Protein 5IHV (pdb70)

Radius of gyration: 17.42 Å; Cα contacts (8 Å, |Δi|>4): 593; chains: 1; bounding box: 51×39×39 Å

Structure (mmCIF, N/CA/C/O backbone):
data_5IHV
#
_entry.id   5IHV
#
_cell.length_a   49.260
_cell.length_b   63.080
_cell.length_c   73.850
_cell.angle_alpha   90.000
_cell.angle_beta   90.000
_cell.angle_gamma   90.000
#
_symmetry.space_group_name_H-M   'P 21 21 21'
#
loop_
_entity.id
_entity.type
_entity.pdbx_description
1 polymer Beta-lactamase
2 non-polymer 1,2-ETHANEDIOL
3 water water
#
loop_
_atom_site.group_PDB
_atom_site.id
_atom_site.type_symbol
_atom_site.label_atom_id
_atom_site.label_alt_id
_atom_site.label_comp_id
_atom_site.label_asym_id
_atom_site.label_entity_id
_atom_site.label_seq_id
_atom_site.pdbx_PDB_ins_code
_atom_site.Cartn_x
_atom_site.Cartn_y
_atom_site.Cartn_z
_atom_site.occupancy
_atom_site.B_iso_or_equiv
_atom_site.auth_seq_id
_atom_site.auth_comp_id
_atom_site.auth_asym_id
_atom_site.auth_atom_id
_atom_site.pdbx_PDB_model_num
ATOM 1 N N . ALA A 1 9 ? 19.207 -3.798 25.720 1.00 27.41 9 ALA A N 1
ATOM 2 C CA . ALA A 1 9 ? 18.415 -3.978 24.496 1.00 25.88 9 ALA A CA 1
ATOM 3 C C . ALA A 1 9 ? 18.019 -2.620 23.917 1.00 22.53 9 ALA A C 1
ATOM 4 O O . ALA A 1 9 ? 17.777 -1.654 24.658 1.00 22.06 9 ALA A O 1
ATOM 6 N N . GLU A 1 10 ? 17.940 -2.543 22.587 1.00 19.78 10 GLU A N 1
ATOM 7 C CA . GLU A 1 10 ? 17.729 -1.257 21.939 1.00 17.33 10 GLU A CA 1
ATOM 8 C C . GLU A 1 10 ? 16.386 -0.623 22.331 1.00 16.05 10 GLU A C 1
ATOM 9 O O . GLU A 1 10 ? 16.321 0.590 22.574 1.00 17.35 10 GLU A O 1
ATOM 15 N N . LEU A 1 11 ? 15.296 -1.409 22.371 1.00 16.02 11 LEU A N 1
ATOM 16 C CA . LEU A 1 11 ? 14.007 -0.847 22.797 1.00 14.16 11 LEU A CA 1
ATOM 17 C C . LEU A 1 11 ? 14.067 -0.380 24.245 1.00 14.38 11 LEU A C 1
ATOM 18 O O . LEU A 1 11 ? 13.527 0.678 24.594 1.00 14.57 11 LEU A O 1
ATOM 23 N N . ALA A 1 12 ? 14.730 -1.157 25.110 1.00 15.81 12 ALA A N 1
ATOM 24 C CA . ALA A 1 12 ? 14.856 -0.742 26.508 1.00 16.82 12 ALA A CA 1
ATOM 25 C C . ALA A 1 12 ? 15.669 0.542 26.636 1.00 16.90 12 ALA A C 1
ATOM 26 O O . ALA A 1 12 ? 15.353 1.409 27.456 1.00 16.90 12 ALA A O 1
ATOM 28 N N . ALA A 1 13 ? 16.746 0.678 25.846 1.00 16.89 13 ALA A N 1
ATOM 29 C CA . ALA A 1 13 ? 17.547 1.904 25.888 1.00 17.82 13 ALA A CA 1
ATOM 30 C C . ALA A 1 13 ? 16.755 3.106 25.391 1.00 16.04 13 ALA A C 1
ATOM 31 O O . ALA A 1 13 ? 16.879 4.218 25.936 1.00 18.06 13 ALA A O 1
ATOM 33 N N . LEU A 1 14 ? 15.940 2.907 24.344 1.00 15.79 14 LEU A N 1
ATOM 34 C CA . LEU A 1 14 ? 15.115 3.991 23.830 1.00 14.88 14 LEU A CA 1
ATOM 35 C C . LEU A 1 14 ? 14.142 4.444 24.907 1.00 14.18 14 LEU A C 1
ATOM 36 O O . LEU A 1 14 ? 13.954 5.641 25.135 1.00 15.80 14 LEU A O 1
ATOM 41 N N . GLU A 1 15 ? 13.485 3.482 25.557 1.00 13.94 15 GLU A N 1
ATOM 42 C CA . GLU A 1 15 ? 12.572 3.799 26.643 1.00 13.24 15 GLU A CA 1
ATOM 43 C C . GLU A 1 15 ? 13.264 4.630 27.725 1.00 14.85 15 GLU A C 1
ATOM 44 O O . GLU A 1 15 ? 12.751 5.669 28.157 1.00 15.74 15 GLU A O 1
ATOM 50 N N . LYS A 1 16 ? 14.421 4.173 28.185 1.00 16.08 16 LYS A N 1
ATOM 51 C CA . LYS A 1 16 ? 15.135 4.900 29.232 1.00 18.06 16 LYS A CA 1
ATOM 52 C C . LYS A 1 16 ? 15.488 6.321 28.790 1.00 17.49 16 LYS A C 1
ATOM 53 O O . LYS A 1 16 ? 15.299 7.290 29.543 1.00 19.95 16 LYS A O 1
ATOM 59 N N . ALA A 1 17 ? 16.023 6.464 27.575 1.00 17.12 17 ALA A N 1
ATOM 60 C CA . ALA A 1 17 ? 16.431 7.776 27.090 1.00 18.33 17 ALA A CA 1
ATOM 61 C C . ALA A 1 17 ? 15.269 8.738 26.932 1.00 18.25 17 ALA A C 1
ATOM 62 O O . ALA A 1 17 ? 15.470 9.954 26.980 1.00 19.29 17 ALA A O 1
ATOM 64 N N . SER A 1 18 ? 14.062 8.219 26.773 1.00 16.37 18 SER A N 1
ATOM 65 C CA . SER A 1 18 ? 12.886 9.022 26.477 1.00 16.51 18 SER A CA 1
ATOM 66 C C . SER A 1 18 ? 12.065 9.396 27.710 1.00 15.41 18 SER A C 1
ATOM 67 O O . SER A 1 18 ? 11.052 10.090 27.569 1.00 15.25 18 SER A O 1
ATOM 70 N N . ASN A 1 19 ? 12.473 8.951 28.894 1.00 14.77 19 ASN A N 1
ATOM 71 C CA . ASN A 1 19 ? 11.828 9.364 30.139 1.00 15.24 19 ASN A CA 1
ATOM 72 C C . ASN A 1 19 ? 10.338 8.967 30.165 1.00 14.87 19 ASN A C 1
ATOM 73 O O . ASN A 1 19 ? 9.461 9.752 30.545 1.00 15.33 19 ASN A O 1
ATOM 78 N N . GLY A 1 20 ? 10.044 7.727 29.806 1.00 14.22 20 GLY A N 1
ATOM 79 C CA . GLY A 1 20 ? 8.684 7.237 29.952 1.00 12.83 20 GLY A CA 1
ATOM 80 C C . GLY A 1 20 ? 8.637 5.726 29.873 1.00 11.92 20 GLY A C 1
ATOM 81 O O . GLY A 1 20 ? 9.640 5.040 30.052 1.00 13.86 20 GLY A O 1
ATOM 82 N N . ARG A 1 21 ? 7.440 5.219 29.688 1.00 10.70 21 ARG A N 1
ATOM 83 C CA . ARG A 1 21 ? 7.143 3.793 29.665 1.00 10.50 21 ARG A CA 1
ATOM 84 C C . ARG A 1 21 ? 6.704 3.431 28.251 1.00 9.16 21 ARG A C 1
ATOM 85 O O . ARG A 1 21 ? 5.762 4.023 27.726 1.00 9.14 21 ARG A O 1
ATOM 93 N N . LEU A 1 22 ? 7.417 2.491 27.652 1.00 8.87 22 LEU A N 1
ATOM 94 C CA . LEU A 1 22 ? 7.229 2.068 26.273 1.00 9.09 22 LEU A CA 1
ATOM 95 C C . LEU A 1 22 ? 6.701 0.637 26.249 1.00 8.19 22 LEU A C 1
ATOM 96 O O . LEU A 1 22 ? 7.249 -0.242 26.926 1.00 9.66 22 LEU A O 1
ATOM 101 N N . GLY A 1 23 ? 5.674 0.396 25.449 1.00 7.51 23 GLY A N 1
ATOM 102 C CA . GLY A 1 23 ? 5.179 -0.952 25.219 1.00 8.12 23 GLY A CA 1
ATOM 103 C C . GLY A 1 23 ? 5.092 -1.199 23.735 1.00 7.31 23 GLY A C 1
ATOM 104 O O . GLY A 1 23 ? 4.633 -0.337 22.970 1.00 8.41 23 GLY A O 1
ATOM 105 N N . ILE A 1 24 ? 5.537 -2.373 23.306 1.00 6.94 24 ILE A N 1
ATOM 106 C CA . ILE A 1 24 ? 5.471 -2.721 21.891 1.00 7.29 24 ILE A CA 1
ATOM 107 C C . ILE A 1 24 ? 5.305 -4.213 21.762 1.00 6.96 24 ILE A C 1
ATOM 108 O O . ILE A 1 24 ? 5.924 -5.020 22.466 1.00 7.90 24 ILE A O 1
ATOM 113 N N . ALA A 1 25 ? 4.421 -4.582 20.838 1.00 6.53 25 ALA A N 1
ATOM 114 C CA . ALA A 1 25 ? 4.264 -5.955 20.390 1.00 7.10 25 ALA A CA 1
ATOM 115 C C . ALA A 1 25 ? 4.265 -5.949 18.875 1.00 6.38 25 ALA A C 1
ATOM 116 O O . ALA A 1 25 ? 3.699 -5.039 18.238 1.00 6.83 25 ALA A O 1
ATOM 118 N N . VAL A 1 26 ? 4.895 -6.963 18.288 1.00 6.58 26 VAL A N 1
ATOM 119 C CA . VAL A 1 26 ? 4.980 -7.127 16.845 1.00 6.71 26 VAL A CA 1
ATOM 120 C C . VAL A 1 26 ? 4.748 -8.585 16.535 1.00 6.59 26 VAL A C 1
ATOM 121 O O . VAL A 1 26 ? 5.245 -9.471 17.246 1.00 7.18 26 VAL A O 1
ATOM 125 N N . LEU A 1 27 ? 4.073 -8.851 15.413 1.00 7.44 27 LEU A N 1
AT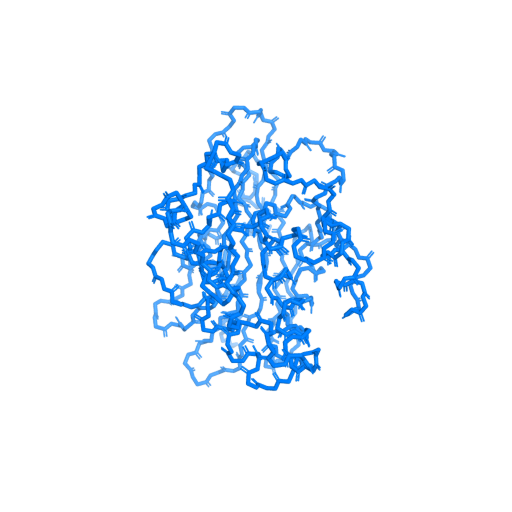OM 126 C CA . LEU A 1 27 ? 3.876 -10.192 14.881 1.00 7.33 27 LEU A CA 1
ATOM 127 C C . LEU A 1 27 ? 4.236 -10.171 13.404 1.00 7.01 27 LEU A C 1
ATOM 128 O O . LEU A 1 27 ? 3.667 -9.392 12.634 1.00 8.29 27 LEU A O 1
ATOM 133 N N . ASP A 1 28 ? 5.139 -11.057 12.999 1.00 6.85 28 ASP A N 1
ATOM 134 C CA . ASP A 1 28 ? 5.479 -11.257 11.581 1.00 7.31 28 ASP A CA 1
ATOM 135 C C . ASP A 1 28 ? 4.622 -12.418 11.094 1.00 6.86 28 ASP A C 1
ATOM 136 O O . ASP A 1 28 ? 4.856 -13.565 11.471 1.00 7.29 28 ASP A O 1
ATOM 141 N N . THR A 1 29 ? 3.602 -12.111 10.284 1.00 7.20 29 THR A N 1
ATOM 142 C CA . THR A 1 29 ? 2.679 -13.160 9.867 1.00 7.95 29 THR A CA 1
ATOM 143 C C . THR A 1 29 ? 3.294 -14.105 8.835 1.00 7.46 29 THR A C 1
ATOM 144 O O . THR A 1 29 ? 2.674 -15.132 8.532 1.00 8.87 29 THR A O 1
ATOM 148 N N . SER A 1 30 ? 4.487 -13.801 8.314 1.00 6.98 30 SER A N 1
ATOM 149 C CA . SER A 1 30 ? 5.117 -14.763 7.418 1.00 7.31 30 SER A CA 1
ATOM 150 C C . SER A 1 30 ? 5.582 -16.013 8.167 1.00 7.22 30 SER A C 1
ATOM 151 O O . SER A 1 30 ? 5.653 -17.093 7.559 1.00 7.69 30 SER A O 1
ATOM 154 N N . ASN A 1 31 ? 5.967 -15.887 9.442 1.00 7.10 31 ASN A N 1
ATOM 155 C CA . ASN A 1 31 ? 6.636 -16.998 10.103 1.00 7.44 31 ASN A CA 1
ATOM 156 C C . ASN A 1 31 ? 6.309 -17.075 11.583 1.00 7.16 31 ASN A C 1
ATOM 157 O O . ASN A 1 31 ? 6.919 -17.900 12.290 1.00 7.30 31 ASN A O 1
ATOM 162 N N . GLY A 1 32 ? 5.349 -16.288 12.070 1.00 6.84 32 GLY A N 1
ATOM 163 C CA . GLY A 1 32 ? 4.943 -16.327 13.466 1.00 7.40 32 GLY A CA 1
ATOM 164 C C . GLY A 1 32 ? 5.839 -15.609 14.439 1.00 7.26 32 GLY A C 1
ATOM 165 O O . GLY A 1 32 ? 5.496 -15.570 15.634 1.00 7.83 32 GLY A O 1
ATOM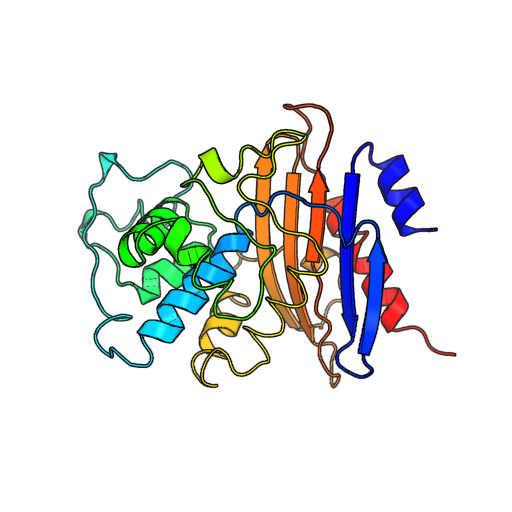 166 N N . THR A 1 33 ? 6.955 -15.018 14.005 1.00 6.93 33 THR A N 1
ATOM 167 C CA . THR A 1 33 ? 7.857 -14.375 14.944 1.00 7.53 33 THR A CA 1
ATOM 168 C C . THR A 1 33 ? 7.176 -13.238 15.680 1.00 6.83 33 THR A C 1
ATOM 169 O O . THR A 1 33 ? 6.497 -12.409 15.064 1.00 7.79 33 THR A O 1
ATOM 173 N N . ARG A 1 34 ? 7.402 -13.170 16.994 1.00 7.27 34 ARG A N 1
ATOM 174 C CA . ARG A 1 34 ? 6.909 -12.080 17.821 1.00 7.54 34 ARG A CA 1
ATOM 175 C C . ARG A 1 34 ? 8.050 -11.345 18.490 1.00 7.80 34 ARG A C 1
ATOM 176 O O . ARG A 1 34 ? 9.047 -11.980 18.924 1.00 8.30 34 ARG A O 1
ATOM 184 N N . ILE A 1 35 ? 7.902 -10.020 18.592 1.00 7.84 35 ILE A N 1
ATOM 185 C CA . ILE A 1 35 ? 8.784 -9.168 19.371 1.00 8.16 35 ILE A CA 1
ATOM 186 C C . ILE A 1 35 ? 7.926 -8.545 20.466 1.00 7.85 35 ILE A C 1
ATOM 187 O O . ILE A 1 35 ? 6.771 -8.146 20.218 1.00 8.61 35 ILE A O 1
ATOM 192 N N . ALA A 1 36 ? 8.480 -8.462 21.672 1.00 8.23 36 ALA A N 1
ATOM 193 C CA . ALA A 1 36 ? 7.713 -7.981 22.820 1.00 8.96 36 ALA A CA 1
ATOM 194 C C . ALA A 1 36 ? 8.585 -7.160 23.746 1.00 9.08 36 ALA A C 1
ATOM 195 O O . ALA A 1 36 ? 9.665 -7.619 24.142 1.00 11.14 36 ALA A O 1
ATOM 197 N N . HIS A 1 37 ? 8.110 -5.973 24.135 1.00 8.45 37 HIS A N 1
ATOM 198 C CA . HIS A 1 37 ? 8.734 -5.193 25.199 1.00 8.61 37 HIS A CA 1
ATOM 199 C C . HIS A 1 37 ? 7.594 -4.585 26.000 1.00 8.12 37 HIS A C 1
ATOM 200 O O . HIS A 1 37 ? 6.807 -3.794 25.468 1.00 8.36 37 HIS A O 1
ATOM 207 N N . HIS A 1 38 ? 7.441 -5.004 27.250 1.00 8.43 38 HIS A N 1
ATOM 208 C CA . HIS A 1 38 ? 6.288 -4.609 28.065 1.00 9.08 38 HIS A CA 1
ATOM 209 C C . HIS A 1 38 ? 4.978 -4.931 27.357 1.00 8.56 38 HIS A C 1
ATOM 210 O O . HIS A 1 38 ? 3.979 -4.227 27.519 1.00 9.34 38 HIS A O 1
ATOM 217 N N . ALA A 1 39 ? 4.971 -6.031 26.590 1.00 8.30 39 ALA A N 1
ATOM 218 C CA . ALA A 1 39 ? 3.830 -6.330 25.729 1.00 8.43 39 ALA A CA 1
ATOM 219 C C . ALA A 1 39 ? 2.604 -6.831 26.495 1.00 8.63 39 ALA A C 1
ATOM 220 O O . ALA A 1 39 ? 1.504 -6.867 25.918 1.00 8.63 39 ALA A O 1
ATOM 222 N N . ARG A 1 40 ? 2.774 -7.240 27.750 1.00 9.04 40 ARG A N 1
ATOM 223 C CA A ARG A 1 40 ? 1.682 -7.722 28.580 0.57 9.99 40 ARG A CA 1
ATOM 224 C CA B ARG A 1 40 ? 1.673 -7.716 28.573 0.43 10.10 40 ARG A CA 1
ATOM 225 C C . ARG A 1 40 ? 1.313 -6.732 29.670 1.00 10.12 40 ARG A C 1
ATOM 226 O O . ARG A 1 40 ? 0.520 -7.065 30.558 1.00 12.33 40 ARG A O 1
ATOM 241 N N . GLU A 1 41 ? 1.802 -5.501 29.587 1.00 9.67 41 GLU A N 1
ATOM 242 C CA . GLU A 1 41 ? 1.397 -4.434 30.500 1.00 10.35 41 GLU A CA 1
ATOM 243 C C . GLU A 1 41 ? 0.310 -3.588 29.832 1.00 9.02 41 GLU A C 1
ATOM 244 O O . GLU A 1 41 ? 0.298 -3.436 28.598 1.00 8.25 41 GLU A O 1
ATOM 250 N N . ARG A 1 42 ? -0.595 -3.035 30.651 1.00 8.49 42 ARG A N 1
ATOM 251 C CA . ARG A 1 42 ? -1.637 -2.190 30.097 1.00 7.74 42 ARG A CA 1
ATOM 252 C C . ARG A 1 42 ? -1.125 -0.798 29.748 1.00 7.39 42 ARG A C 1
ATOM 253 O O . ARG A 1 42 ? -0.342 -0.206 30.509 1.00 8.22 42 ARG A O 1
ATOM 261 N N . PHE A 1 43 ? -1.632 -0.268 28.639 1.00 7.16 43 PHE A N 1
ATOM 262 C CA . PHE A 1 43 ? -1.375 1.078 28.179 1.00 6.89 43 PHE A CA 1
ATOM 263 C C . PHE A 1 43 ? -2.686 1.678 27.698 1.00 6.71 43 PHE A C 1
ATOM 264 O O . PHE A 1 43 ? -3.611 0.947 27.303 1.00 6.75 43 PHE A O 1
ATOM 272 N N . PRO A 1 44 ? -2.787 3.005 27.694 1.00 6.80 44 PRO A N 1
ATOM 273 C CA . PRO A 1 44 ? -4.033 3.655 27.235 1.00 6.87 44 PRO A CA 1
ATOM 274 C C . PRO A 1 44 ? -4.301 3.362 25.763 1.00 6.19 44 PRO A C 1
ATOM 275 O O . PRO A 1 44 ? -3.422 3.508 24.903 1.00 7.56 44 PRO A O 1
ATOM 279 N N . LEU A 1 45 ? -5.546 3.029 25.451 1.00 5.58 45 LEU A N 1
ATOM 280 C CA . LEU A 1 45 ? -5.959 2.880 24.040 1.00 6.15 45 LEU A CA 1
ATOM 281 C C . LEU A 1 45 ? -5.895 4.194 23.280 1.00 5.92 45 LEU A C 1
ATOM 282 O O . LEU A 1 45 ? -5.606 4.209 22.062 1.00 6.45 45 LEU A O 1
ATOM 287 N N . CYS A 1 46 ? -6.292 5.289 23.928 1.00 6.32 46 CYS A N 1
ATOM 288 C CA . CYS A 1 46 ? -6.619 6.519 23.223 1.00 6.89 46 CYS A CA 1
ATOM 289 C C . CYS A 1 46 ? -7.508 6.200 22.026 1.00 6.46 46 CYS A C 1
ATOM 290 O O . CYS A 1 46 ? -8.343 5.284 22.106 1.00 6.57 46 CYS A O 1
ATOM 293 N N . GLY A 1 47 ? -7.326 6.880 20.886 1.00 6.18 47 GLY A N 1
ATOM 294 C CA . GLY A 1 47 ? -8.248 6.697 19.768 1.00 6.87 47 GLY A CA 1
ATOM 295 C C . GLY A 1 47 ? -8.127 5.384 19.030 1.00 6.52 47 GLY A C 1
ATOM 296 O O . GLY A 1 47 ? -8.929 5.156 18.111 1.00 6.74 47 GLY A O 1
ATOM 297 N N . THR A 1 48 ? -7.212 4.491 19.420 1.00 6.30 48 THR A N 1
ATOM 298 C CA . THR A 1 48 ? -7.159 3.196 18.756 1.00 6.08 48 THR A CA 1
ATOM 299 C C . THR A 1 48 ? -8.408 2.342 18.990 1.00 6.46 48 THR A C 1
ATOM 300 O O . THR A 1 48 ? -8.619 1.384 18.230 1.00 6.63 48 THR A O 1
ATOM 304 N N . TYR A 1 49 ? -9.256 2.668 19.986 1.00 6.79 49 TYR A N 1
ATOM 305 C CA . TYR A 1 49 ? -10.529 1.961 20.116 1.00 6.49 49 TYR A CA 1
ATOM 306 C C . TYR A 1 49 ? -11.348 2.051 18.833 1.00 6.56 49 TYR A C 1
ATOM 307 O O . TYR A 1 49 ? -12.222 1.216 18.600 1.00 6.54 49 TYR A O 1
ATOM 316 N N . ALA A 1 50 ? -11.110 3.102 18.031 1.00 6.50 50 ALA A N 1
ATOM 317 C CA . ALA A 1 50 ? -11.921 3.338 16.841 1.00 6.55 50 ALA A CA 1
ATOM 318 C C . ALA A 1 50 ? -11.877 2.150 15.888 1.00 6.41 50 ALA A C 1
ATOM 319 O O . ALA A 1 50 ? -12.847 1.912 15.156 1.00 6.83 50 ALA A O 1
ATOM 321 N N . VAL A 1 51 ? -10.762 1.420 15.851 1.00 6.37 51 VAL A N 1
ATOM 322 C CA . VAL A 1 51 ? -10.695 0.237 15.004 1.00 6.56 51 VAL A CA 1
ATOM 323 C C . VAL A 1 51 ? -11.786 -0.755 15.386 1.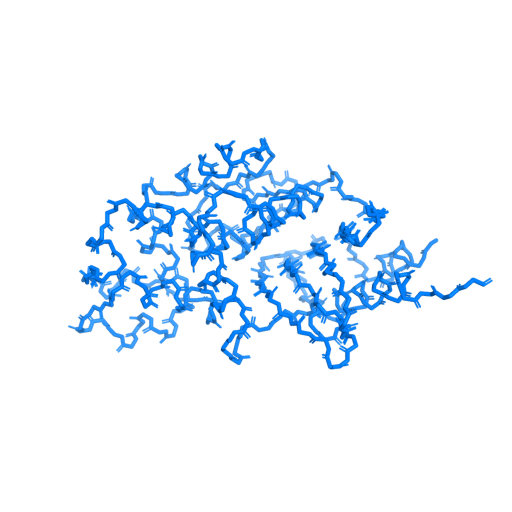00 6.87 51 VAL A C 1
ATOM 324 O O . VAL A 1 51 ? -12.441 -1.360 14.524 1.00 7.18 51 VAL A O 1
ATOM 328 N N . VAL A 1 52 ? -11.923 -0.978 16.685 1.00 6.67 52 VAL A N 1
ATOM 329 C CA . VAL A 1 52 ? -12.896 -1.939 17.199 1.00 7.20 52 VAL A CA 1
ATOM 330 C C . VAL A 1 52 ? -14.308 -1.420 17.006 1.00 6.75 52 VAL A C 1
ATOM 331 O O . VAL A 1 52 ? -15.210 -2.187 16.633 1.00 7.28 52 VAL A O 1
ATOM 335 N N . ALA A 1 53 ? -14.542 -0.130 17.261 1.00 6.98 53 ALA A N 1
ATOM 336 C CA . ALA A 1 53 ? -15.878 0.412 17.061 1.00 7.38 53 ALA A CA 1
ATOM 337 C C . ALA A 1 53 ? -16.306 0.291 15.601 1.00 7.40 53 ALA A C 1
ATOM 338 O O . ALA A 1 53 ? -17.445 -0.091 15.304 1.00 7.81 53 ALA A O 1
ATOM 340 N N . ALA A 1 54 ? -15.408 0.637 14.669 1.00 7.30 54 ALA A N 1
ATOM 341 C CA . ALA A 1 54 ? -15.733 0.504 13.253 1.00 7.71 54 ALA A CA 1
ATOM 342 C C . ALA A 1 54 ? -15.954 -0.947 12.878 1.00 7.20 54 ALA A C 1
ATOM 343 O O . ALA A 1 54 ? -16.857 -1.251 12.093 1.00 7.78 54 ALA A O 1
ATOM 345 N N . ALA A 1 55 ? -15.160 -1.860 13.405 1.00 7.22 55 ALA A N 1
ATOM 346 C CA . ALA A 1 55 ? -15.378 -3.272 13.135 1.00 7.83 55 ALA A CA 1
ATOM 347 C C . ALA A 1 55 ? -16.749 -3.725 13.617 1.00 7.93 55 ALA A C 1
ATOM 348 O O . ALA A 1 55 ? -17.410 -4.508 12.934 1.00 8.82 55 ALA A O 1
ATOM 350 N N . ALA A 1 56 ? -17.164 -3.270 14.797 1.00 7.91 56 ALA A N 1
ATOM 351 C CA . ALA A 1 56 ? -18.467 -3.668 15.324 1.00 8.80 56 ALA A CA 1
ATOM 352 C C . ALA A 1 56 ? -19.585 -3.176 14.416 1.00 8.99 56 ALA A C 1
ATOM 353 O O . ALA A 1 56 ? -20.558 -3.893 14.167 1.00 9.72 56 ALA A O 1
ATOM 355 N N . ILE A 1 57 ? -19.471 -1.938 13.918 1.00 8.66 57 ILE A N 1
ATOM 356 C CA . ILE A 1 57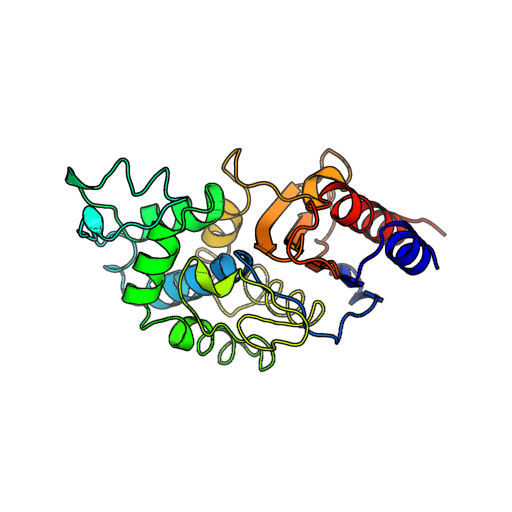 ? -20.426 -1.410 12.947 1.00 8.93 57 ILE A CA 1
ATOM 357 C C . ILE A 1 57 ? -20.458 -2.270 11.696 1.00 9.05 57 ILE A C 1
ATOM 358 O O . ILE A 1 57 ? -21.528 -2.639 11.204 1.00 10.07 57 ILE A O 1
ATOM 363 N N . LEU A 1 58 ? -19.288 -2.617 11.166 1.00 9.03 58 LEU A N 1
ATOM 364 C CA . LEU A 1 58 ? -19.239 -3.423 9.953 1.00 9.32 58 LEU A CA 1
ATOM 365 C C . LEU A 1 58 ? -19.859 -4.801 10.156 1.00 9.91 58 LEU A C 1
ATOM 366 O O . LEU A 1 58 ? -20.543 -5.324 9.269 1.00 10.99 58 LEU A O 1
ATOM 371 N N . ALA A 1 59 ? -19.600 -5.419 11.307 1.00 9.72 59 ALA A N 1
ATOM 372 C CA . ALA A 1 59 ? -20.184 -6.728 11.578 1.00 11.13 59 ALA A CA 1
ATOM 373 C C . ALA A 1 59 ? -21.700 -6.638 11.563 1.00 11.72 59 ALA A C 1
ATOM 374 O O . ALA A 1 59 ? -22.382 -7.466 10.947 1.00 12.98 59 ALA A O 1
ATOM 376 N N . ARG A 1 60 ? -22.256 -5.634 12.252 1.00 12.66 60 ARG A N 1
ATOM 377 C CA . ARG A 1 60 ? -23.712 -5.443 12.233 1.00 15.04 60 ARG A CA 1
ATOM 378 C C . ARG A 1 60 ? -24.212 -5.183 10.831 1.00 14.51 60 ARG A C 1
ATOM 379 O O . ARG A 1 60 ? -25.257 -5.709 10.430 1.00 15.74 60 ARG A O 1
ATOM 387 N N . GLY A 1 61 ? -23.490 -4.363 10.074 1.00 13.46 61 GLY A N 1
ATOM 388 C CA . GLY A 1 61 ? -23.946 -3.978 8.762 1.00 13.54 61 GLY A CA 1
ATOM 389 C C . GLY A 1 61 ? -23.935 -5.121 7.786 1.00 13.63 61 GLY A C 1
ATOM 390 O O 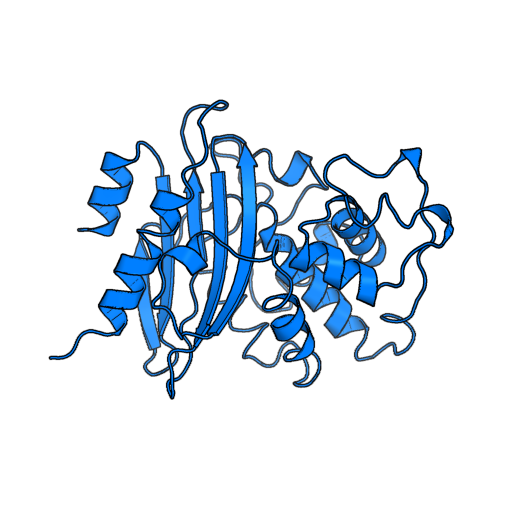. GLY A 1 61 ? -24.677 -5.090 6.798 1.00 14.48 61 GLY A O 1
ATOM 391 N N . SER A 1 62 ? -23.169 -6.175 8.069 1.00 13.98 62 SER A N 1
ATOM 392 C CA A SER A 1 62 ? -23.204 -7.291 7.143 0.33 14.11 62 SER A CA 1
ATOM 393 C CA B SER A 1 62 ? -23.190 -7.338 7.195 0.67 13.86 62 SER A CA 1
ATOM 394 C C . SER A 1 62 ? -24.548 -8.003 7.176 1.00 13.75 62 SER A C 1
ATOM 395 O O . SER A 1 62 ? -24.922 -8.621 6.178 1.00 14.90 62 SER A O 1
ATOM 400 N N . LEU A 1 63 ? -25.281 -7.933 8.290 1.00 13.33 63 LEU A N 1
ATOM 401 C CA . LEU A 1 63 ? -26.610 -8.517 8.415 1.00 14.08 63 LEU A CA 1
ATOM 402 C C . LEU A 1 63 ? -27.738 -7.499 8.281 1.00 15.51 63 LEU A C 1
ATOM 403 O O . LEU A 1 63 ? -28.843 -7.885 7.930 1.00 18.73 63 LEU A O 1
ATOM 408 N N . ASP A 1 64 ? -27.491 -6.232 8.534 1.00 16.15 64 ASP A N 1
ATOM 409 C CA . ASP A 1 64 ? -28.488 -5.172 8.463 1.00 15.35 64 ASP A CA 1
ATOM 410 C C . ASP A 1 64 ? -28.026 -4.200 7.381 1.00 14.83 64 ASP A C 1
ATOM 411 O O . ASP A 1 64 ? -27.178 -3.325 7.615 1.00 15.69 64 ASP A O 1
ATOM 416 N N . ALA A 1 65 ? -28.557 -4.380 6.174 1.00 16.42 65 ALA A N 1
ATOM 417 C CA . ALA A 1 65 ? -28.148 -3.552 5.035 1.00 17.41 65 ALA A CA 1
ATOM 418 C C . ALA A 1 65 ? -28.556 -2.097 5.201 1.00 17.99 65 ALA A C 1
ATOM 419 O O . ALA A 1 65 ? -28.070 -1.239 4.451 1.00 18.69 65 ALA A O 1
ATOM 421 N N . SER A 1 66 ? -29.422 -1.790 6.164 1.00 16.88 66 SER A N 1
ATOM 422 C CA . SER A 1 66 ? -29.793 -0.398 6.387 1.00 17.96 66 SER A CA 1
ATOM 423 C C . SER A 1 66 ? -28.769 0.376 7.212 1.00 16.97 66 SER A C 1
ATOM 424 O O . SER A 1 66 ? -28.865 1.601 7.298 1.00 18.20 66 SER A O 1
ATOM 427 N N . LEU A 1 67 ? -27.799 -0.302 7.820 1.00 15.16 67 LEU A N 1
ATOM 428 C CA . LEU A 1 67 ? -26.990 0.352 8.848 1.00 14.31 67 LEU A CA 1
ATOM 429 C C . LEU A 1 67 ? -25.993 1.351 8.254 1.00 13.79 67 LEU A C 1
ATOM 430 O O . LEU A 1 67 ? -26.014 2.532 8.608 1.00 13.94 67 LEU A O 1
ATOM 435 N N . LEU A 1 68 ? -25.077 0.907 7.391 1.00 12.98 68 LEU A N 1
ATOM 436 C CA A LEU A 1 68 ? -24.055 1.832 6.897 0.59 12.96 68 LEU A CA 1
ATOM 437 C CA B LEU A 1 68 ? -24.053 1.832 6.904 0.41 13.29 68 LEU A CA 1
ATOM 438 C C . LEU A 1 68 ? -24.639 3.056 6.205 1.00 13.59 68 LEU A C 1
ATOM 439 O O . LEU A 1 68 ? -24.118 4.173 6.415 1.00 12.81 68 LEU A O 1
ATOM 448 N N . PRO A 1 69 ? -25.695 2.944 5.397 1.00 14.93 69 PRO A N 1
ATOM 449 C CA . PRO A 1 69 ? -26.250 4.147 4.762 1.00 15.64 69 PRO A CA 1
ATOM 450 C C . PRO A 1 69 ? -27.145 4.975 5.676 1.00 15.46 69 PRO A C 1
ATOM 451 O O . PRO A 1 69 ? -27.603 6.038 5.248 1.00 17.05 69 PRO A O 1
ATOM 455 N N . ARG A 1 70 ? -27.436 4.532 6.906 1.00 15.48 70 ARG A N 1
ATOM 456 C CA A ARG A 1 70 ? -28.376 5.245 7.766 0.59 15.67 70 ARG A CA 1
ATOM 457 C CA B ARG A 1 70 ? -28.378 5.243 7.758 0.41 16.35 70 ARG A CA 1
ATOM 458 C C . ARG A 1 70 ? -27.834 6.620 8.116 1.00 15.05 70 ARG A C 1
ATOM 459 O O . ARG A 1 70 ? -26.684 6.750 8.535 1.00 14.87 70 ARG A O 1
ATOM 474 N N . ARG A 1 71 ? -28.676 7.635 7.958 1.00 15.48 71 ARG A N 1
ATOM 475 C CA . ARG A 1 71 ? -28.308 9.019 8.256 1.00 16.36 71 ARG A CA 1
ATOM 476 C C . ARG A 1 71 ? -28.590 9.343 9.724 1.00 16.68 71 ARG A C 1
ATOM 477 O O . ARG A 1 71 ? -29.715 9.176 10.194 1.00 18.72 71 ARG A O 1
ATOM 485 N N . ILE A 1 72 ? -27.564 9.784 10.435 1.00 15.80 72 ILE A N 1
ATOM 486 C CA . ILE A 1 72 ? -27.649 10.200 11.831 1.00 16.29 72 ILE A CA 1
ATOM 487 C C . ILE A 1 72 ? -27.760 11.712 11.864 1.00 15.68 72 ILE A C 1
ATOM 488 O O . ILE A 1 72 ? -26.886 12.417 11.343 1.00 14.67 72 ILE A O 1
ATOM 493 N N . LEU A 1 73 ? -28.854 12.197 12.429 1.00 17.61 73 LEU A N 1
ATOM 494 C CA . LEU A 1 73 ? -28.992 13.592 12.759 1.00 19.75 73 LEU A CA 1
ATOM 495 C C . LEU A 1 73 ? -28.524 13.718 14.212 1.00 20.63 73 LEU A C 1
ATOM 496 O O . LEU A 1 73 ? -28.755 12.836 15.049 1.00 24.28 73 LEU A O 1
ATOM 501 N N . TYR A 1 74 ? -27.774 14.755 14.484 1.00 18.50 74 TYR A N 1
ATOM 502 C CA . TYR A 1 74 ? -27.229 14.935 15.811 1.00 18.56 74 TYR A CA 1
ATOM 503 C C . TYR A 1 74 ? -27.277 16.408 16.197 1.00 18.94 74 TYR A C 1
ATOM 504 O O . TYR A 1 74 ? -27.435 17.295 15.337 1.00 22.37 74 TYR A O 1
ATOM 513 N N . ARG A 1 75 ? -27.232 16.623 17.524 1.00 18.82 75 ARG A N 1
ATOM 514 C CA A ARG A 1 75 ? -27.359 17.950 18.121 0.57 18.31 75 ARG A CA 1
ATOM 515 C CA B ARG A 1 75 ? -27.351 17.950 18.110 0.43 18.78 75 ARG A CA 1
ATOM 516 C C . ARG A 1 75 ? -26.020 18.666 18.013 1.00 16.33 75 ARG A C 1
ATOM 517 O O . ARG A 1 75 ? -24.962 18.105 18.320 1.00 19.37 75 ARG A O 1
ATOM 532 N N . ARG A 1 76 ? -26.066 19.913 17.607 1.00 14.43 76 ARG A N 1
ATOM 533 C CA . ARG A 1 76 ? -24.851 20.669 17.358 1.00 17.51 76 ARG A CA 1
ATOM 534 C C . ARG A 1 76 ? -24.091 20.921 18.651 1.00 18.10 76 ARG A C 1
ATOM 535 O O . ARG A 1 76 ? -22.864 20.732 18.730 1.00 20.39 76 ARG A O 1
ATOM 537 N N . TYR A 1 77 ? -24.799 21.443 19.648 1.00 19.14 77 TYR A N 1
ATOM 538 C CA . TYR A 1 77 ? -24.164 21.921 20.866 1.00 20.02 77 TYR A CA 1
ATOM 539 C C . TYR A 1 77 ? -23.566 20.794 21.695 1.00 20.41 77 TYR A C 1
ATOM 540 O O . TYR A 1 77 ? -22.780 21.068 22.610 1.00 23.62 77 TYR A O 1
ATOM 549 N N . GLU A 1 78 ? -23.869 19.547 21.357 1.00 16.78 78 GLU A N 1
ATOM 550 C CA . GLU A 1 78 ? -23.298 18.379 22.012 1.00 19.06 78 GLU A CA 1
ATOM 551 C C . GLU A 1 78 ? -22.053 17.794 21.344 1.00 18.39 78 GLU A C 1
ATOM 552 O O . GLU A 1 78 ? -21.496 16.831 21.864 1.00 20.58 78 GLU A O 1
ATOM 558 N N . VAL A 1 79 ? -21.648 18.302 20.174 1.00 18.13 79 VAL A N 1
ATOM 559 C CA . VAL A 1 79 ? -20.449 17.789 19.503 1.00 18.01 79 VAL A CA 1
ATOM 560 C C . VAL A 1 79 ? -19.208 18.247 20.250 1.00 17.05 79 VAL A C 1
ATOM 561 O O . VAL A 1 79 ? -18.956 19.438 20.402 1.00 18.05 79 VAL A O 1
ATOM 565 N N . VAL A 1 80 ? -18.404 17.301 20.684 1.00 15.82 80 VAL A N 1
ATOM 566 C CA . VAL A 1 80 ? -17.244 17.689 21.463 1.00 13.61 80 VAL A CA 1
ATOM 567 C C . VAL A 1 80 ? -16.160 18.358 20.584 1.00 13.14 80 VAL A C 1
ATOM 568 O O . VAL A 1 80 ? -16.050 18.162 19.366 1.00 13.39 80 VAL A O 1
ATOM 572 N N . ALA A 1 81 ? -15.289 19.131 21.227 1.00 12.59 81 ALA A N 1
ATOM 573 C CA . ALA A 1 81 ? -14.097 19.635 20.541 1.00 11.44 81 ALA A CA 1
ATOM 574 C C . ALA A 1 81 ? -13.281 18.481 19.937 1.00 9.77 81 ALA A C 1
ATOM 575 O O . ALA A 1 81 ? -13.245 17.374 20.462 1.00 9.64 81 ALA A O 1
ATOM 577 N N . GLY A 1 82 ? -12.569 18.771 18.850 1.00 10.26 82 GLY A N 1
ATOM 578 C CA . GLY A 1 82 ? -11.834 17.729 18.159 1.00 10.38 82 GLY A CA 1
ATOM 579 C C . GLY A 1 82 ? -12.639 17.013 17.094 1.00 9.11 82 GLY A C 1
ATOM 580 O O . GLY A 1 82 ? -12.367 15.821 16.810 1.00 8.92 82 GLY A O 1
ATOM 581 N N . SER A 1 83 ? -13.597 17.714 16.469 1.00 10.06 83 SER A N 1
ATOM 582 C CA . SER A 1 83 ? -14.578 17.086 15.584 1.00 10.40 83 SER A CA 1
ATOM 583 C C . SER A 1 83 ? -14.667 17.853 14.278 1.00 12.44 83 SER A C 1
ATOM 584 O O . SER A 1 83 ? -15.724 18.377 13.929 1.00 15.27 83 SER A O 1
ATOM 587 N N . PRO A 1 84 ? -13.577 17.933 13.517 1.00 13.65 84 PRO A N 1
ATOM 588 C CA . PRO A 1 84 ? -13.583 18.788 12.316 1.00 17.15 84 PRO A CA 1
ATOM 589 C C . PRO A 1 84 ? -14.614 18.371 11.271 1.00 16.71 84 PRO A C 1
ATOM 590 O O . PRO A 1 84 ? -15.148 19.233 10.556 1.00 22.40 84 PRO A O 1
ATOM 594 N N . VAL A 1 85 ? -14.915 17.095 11.128 1.00 13.32 85 VAL A N 1
ATOM 595 C CA . VAL A 1 85 ? -15.868 16.653 10.108 1.00 12.55 85 VAL A CA 1
ATOM 596 C C . VAL A 1 85 ? -17.299 16.758 10.606 1.00 12.48 85 VAL A C 1
ATOM 597 O O . VAL A 1 85 ? -18.152 17.344 9.936 1.00 14.74 85 VAL A O 1
ATOM 601 N N . THR A 1 86 ? -17.600 16.219 11.785 1.00 11.63 86 THR A N 1
ATOM 602 C CA . THR A 1 86 ? -18.973 16.270 12.268 1.00 12.68 86 THR A CA 1
ATOM 603 C C . THR A 1 86 ? -19.442 17.683 12.537 1.00 14.98 86 THR A C 1
ATOM 604 O O . THR A 1 86 ? -20.637 17.972 12.387 1.00 15.42 86 THR A O 1
ATOM 608 N N . GLU A 1 87 ? -18.535 18.587 12.926 1.00 14.55 87 GLU A N 1
ATOM 609 C CA A GLU A 1 87 ? -18.912 19.984 13.110 0.55 15.84 87 GLU A CA 1
ATOM 610 C CA B GLU A 1 87 ? -18.954 19.966 13.115 0.45 17.72 87 GLU A CA 1
ATOM 611 C C . GLU A 1 87 ? -19.408 20.584 11.809 1.00 19.04 87 GLU A C 1
ATOM 612 O O . GLU A 1 87 ? -20.324 21.409 11.810 1.00 21.42 87 GLU A O 1
ATOM 623 N N . SER A 1 88 ? -18.803 20.183 10.683 1.00 20.59 88 SER A N 1
ATOM 624 C CA . SER A 1 88 ? -19.114 20.750 9.378 1.00 23.05 88 SER A CA 1
ATOM 625 C C . SER A 1 88 ? -20.419 20.225 8.789 1.00 24.97 88 SER A C 1
ATOM 626 O O . SER A 1 88 ? -20.944 20.839 7.847 1.00 27.61 88 SER A O 1
ATOM 629 N N . HIS A 1 89 ? -20.965 19.125 9.308 1.00 23.95 89 HIS A N 1
ATOM 630 C CA . HIS A 1 89 ? -22.139 18.489 8.715 1.00 23.08 89 HIS A CA 1
ATOM 631 C C . HIS A 1 89 ? -23.345 18.509 9.646 1.00 24.54 89 HIS A C 1
ATOM 632 O O . HIS A 1 89 ? -24.279 17.734 9.450 1.00 24.81 89 HIS A O 1
ATOM 639 N N . VAL A 1 90 ? -23.355 19.393 10.651 1.00 25.86 90 VAL A N 1
ATOM 640 C CA . VAL A 1 90 ? -24.454 19.399 11.617 1.00 26.99 90 VAL A CA 1
ATOM 641 C C . VAL A 1 90 ? -25.802 19.603 10.934 1.00 27.89 90 VAL A C 1
ATOM 642 O O . VAL A 1 90 ? -26.823 19.043 11.360 1.00 27.75 90 VAL A O 1
ATOM 646 N N . ASP A 1 91 ? -25.848 20.441 9.898 1.00 28.15 91 ASP A N 1
ATOM 647 C CA . ASP A 1 91 ? -27.146 20.743 9.299 1.00 28.76 91 ASP A CA 1
ATOM 648 C C . ASP A 1 91 ? -27.703 19.563 8.520 1.00 27.67 91 ASP A C 1
ATOM 649 O O . ASP A 1 91 ? -28.927 19.407 8.424 1.00 29.90 91 ASP A O 1
ATOM 654 N N . THR A 1 92 ? -26.842 18.739 7.938 1.00 24.84 92 THR A N 1
ATOM 655 C CA . THR A 1 92 ? -27.304 17.643 7.107 1.00 23.23 92 THR A CA 1
ATOM 656 C C . THR A 1 92 ? -27.295 16.300 7.814 1.00 20.88 92 THR A C 1
ATOM 657 O O . THR A 1 92 ? -27.866 15.344 7.298 1.00 22.03 92 THR A O 1
ATOM 661 N N . GLY A 1 93 ? -26.602 16.175 8.941 1.00 19.78 93 GLY A N 1
ATOM 662 C CA . GLY A 1 93 ? -26.308 14.858 9.473 1.00 17.83 93 GLY A CA 1
ATOM 663 C C . GLY A 1 93 ? -25.263 14.160 8.613 1.00 14.96 93 GLY A C 1
ATOM 664 O O . GLY A 1 93 ? -24.738 14.700 7.628 1.00 15.31 93 GLY A O 1
ATOM 665 N N . MET A 1 94 ? -24.940 12.935 9.022 1.00 13.47 94 MET A N 1
ATOM 666 C CA . MET A 1 94 ? -23.967 12.110 8.317 1.00 12.94 94 MET A CA 1
ATOM 667 C C . MET A 1 94 ? -24.436 10.670 8.358 1.00 11.69 94 MET A C 1
ATOM 668 O O . MET A 1 94 ? -25.087 10.257 9.329 1.00 13.43 94 MET A O 1
ATOM 673 N N . THR A 1 95 ? -24.074 9.889 7.331 1.00 12.24 95 THR A N 1
ATOM 674 C CA . THR A 1 95 ? -24.384 8.464 7.408 1.00 11.80 95 THR A CA 1
ATOM 675 C C . THR A 1 95 ? -23.394 7.753 8.333 1.00 10.58 95 THR A C 1
ATOM 676 O O . THR A 1 95 ? -22.291 8.245 8.614 1.00 10.92 95 THR A O 1
ATOM 680 N N . ILE A 1 96 ? -23.795 6.562 8.767 1.00 11.55 96 ILE A N 1
ATOM 681 C CA . ILE A 1 96 ? -22.926 5.745 9.602 1.00 10.65 96 ILE A CA 1
ATOM 682 C C . ILE A 1 96 ? -21.582 5.463 8.900 1.00 10.18 96 ILE A C 1
ATOM 683 O O . ILE A 1 96 ? -20.513 5.576 9.513 1.00 10.18 96 ILE A O 1
ATOM 688 N N . ALA A 1 97 ? -21.605 5.167 7.596 1.00 10.75 97 ALA A N 1
ATOM 689 C CA . ALA A 1 97 ? -20.360 4.942 6.877 1.00 10.96 97 ALA A CA 1
ATOM 690 C C . ALA A 1 97 ? -19.486 6.190 6.900 1.00 10.44 97 ALA A C 1
ATOM 691 O O . ALA A 1 97 ? -18.266 6.109 7.093 1.00 10.57 97 ALA A O 1
ATOM 693 N N . GLN A 1 98 ? -20.098 7.358 6.694 1.00 10.79 98 GLN A N 1
ATOM 694 C CA . GLN A 1 98 ? -19.337 8.601 6.712 1.00 10.81 98 GLN A CA 1
ATOM 695 C C . GLN A 1 98 ? -18.758 8.863 8.095 1.00 9.81 98 GLN A C 1
ATOM 696 O O . GLN A 1 98 ? -17.647 9.396 8.207 1.00 10.45 98 GLN A O 1
ATOM 702 N N . LEU A 1 99 ? -19.508 8.554 9.146 1.00 9.28 99 LEU A N 1
ATOM 703 C CA . LEU A 1 99 ? -19.002 8.705 10.513 1.00 9.54 99 LEU A CA 1
ATOM 704 C C . LEU A 1 99 ? -17.803 7.777 10.752 1.00 8.57 99 LEU A C 1
ATOM 705 O O . LEU A 1 99 ? -16.819 8.165 11.394 1.00 8.76 99 LEU A O 1
ATOM 710 N N . CYS A 1 100 ? -17.872 6.543 10.257 1.00 8.73 100 CYS A N 1
ATOM 711 C CA . CYS A 1 100 ? -16.744 5.627 10.415 1.00 8.78 100 CYS A CA 1
ATOM 712 C C . CYS A 1 100 ? -15.485 6.193 9.769 1.00 8.33 100 CYS A C 1
ATOM 713 O O . CYS A 1 100 ? -14.388 6.161 10.355 1.00 8.49 100 CYS A O 1
ATOM 716 N N . ALA A 1 101 ? -15.632 6.701 8.548 1.00 9.19 101 ALA A N 1
ATOM 717 C CA . ALA A 1 101 ? -14.515 7.300 7.855 1.00 9.96 101 ALA A CA 1
ATOM 718 C C . ALA A 1 101 ? -13.949 8.480 8.633 1.00 9.62 101 ALA A C 1
ATOM 719 O O . ALA A 1 101 ? -12.734 8.623 8.747 1.00 9.95 101 ALA A O 1
ATOM 721 N N . ALA A 1 102 ? -14.804 9.377 9.112 1.00 9.41 102 ALA A N 1
ATOM 722 C CA . ALA A 1 102 ? -14.322 10.539 9.857 1.00 9.42 102 ALA A CA 1
ATOM 723 C C . ALA A 1 102 ? -13.614 10.152 11.149 1.00 8.81 102 ALA A C 1
ATOM 724 O O . ALA A 1 102 ? -12.585 10.747 11.505 1.00 8.94 102 ALA A O 1
ATOM 726 N N . MET A 1 103 ? -14.162 9.181 11.865 1.00 8.09 103 MET A N 1
ATOM 727 C CA . MET A 1 103 ? -13.547 8.708 13.097 1.00 8.53 103 MET A CA 1
ATOM 728 C C . MET A 1 103 ? -12.156 8.157 12.807 1.00 7.68 103 MET A C 1
ATOM 729 O O . MET A 1 103 ? -11.193 8.479 13.512 1.00 8.64 103 MET A O 1
ATOM 734 N N . LEU A 1 104 ? -12.033 7.307 11.779 1.00 8.11 104 LEU A N 1
ATOM 735 C CA . LEU A 1 104 ? -10.767 6.614 11.517 1.00 8.28 104 LEU A CA 1
ATOM 736 C C . LEU A 1 104 ? -9.746 7.490 10.806 1.00 9.49 104 LEU A C 1
ATOM 737 O O . LEU A 1 104 ? -8.544 7.396 11.078 1.00 11.11 104 LEU A O 1
ATOM 742 N N . GLN A 1 105 ? -10.184 8.284 9.829 1.00 10.81 105 GLN A N 1
ATOM 743 C CA . GLN A 1 105 ? -9.260 9.065 9.040 1.00 11.83 105 GLN A CA 1
ATOM 744 C C . GLN A 1 105 ? -8.931 10.403 9.654 1.00 12.05 105 GLN A C 1
ATOM 745 O O . GLN A 1 105 ? -7.826 10.899 9.403 1.00 15.47 105 GLN A O 1
ATOM 751 N N . SER A 1 106 ? -9.851 11.033 10.389 1.00 10.93 106 SER A N 1
ATOM 752 C CA . SER A 1 106 ? -9.648 12.362 10.906 1.00 12.11 106 SER A CA 1
ATOM 753 C C . SER A 1 106 ? -9.603 12.375 12.418 1.00 10.84 106 SER A C 1
ATOM 754 O O . SER A 1 106 ? -9.439 13.455 12.993 1.00 12.53 106 SER A O 1
ATOM 757 N N . GLY A 1 107 ? -9.779 11.225 13.078 1.00 9.60 107 GLY A N 1
ATOM 758 C CA . GLY A 1 107 ? -9.815 11.232 14.537 1.00 9.90 107 GLY A CA 1
ATOM 759 C C . GLY A 1 107 ? -10.937 12.091 15.077 1.00 8.17 107 GLY A C 1
ATOM 760 O O . GLY A 1 107 ? -10.806 12.715 16.143 1.00 9.24 107 GLY A O 1
ATOM 761 N N . ASP A 1 108 ? -12.071 12.110 14.380 1.00 8.35 108 ASP A N 1
ATOM 762 C CA . ASP A 1 108 ? -13.191 12.975 14.739 1.00 7.83 108 ASP A CA 1
ATOM 763 C C . ASP A 1 108 ? -13.867 12.435 15.991 1.00 7.39 108 ASP A C 1
ATOM 764 O O . ASP A 1 108 ? -14.453 11.343 15.979 1.00 8.13 108 ASP A O 1
ATOM 769 N N . LYS A 1 109 ? -13.773 13.202 17.091 1.00 7.77 109 LYS A N 1
ATOM 770 C CA . LYS A 1 109 ? -14.225 12.707 18.394 1.00 7.60 109 LYS A CA 1
ATOM 771 C C . LYS A 1 109 ? -15.737 12.630 18.454 1.00 7.66 109 LYS A C 1
ATOM 772 O O . LYS A 1 109 ? -16.297 11.681 19.016 1.00 8.19 109 LYS A O 1
ATOM 778 N N . GLY A 1 110 ? -16.425 13.620 17.861 1.00 8.11 110 GLY A N 1
ATOM 779 C CA . GLY A 1 110 ? -17.871 13.559 17.789 1.00 9.11 110 GLY A CA 1
ATOM 780 C C . GLY A 1 110 ? -18.356 12.344 17.029 1.00 8.20 110 GLY A C 1
ATOM 781 O O . GLY A 1 110 ? -19.335 11.711 17.417 1.00 8.95 110 GLY A O 1
ATOM 782 N N . ALA A 1 111 ? -17.653 11.980 15.950 1.00 8.30 111 ALA A N 1
ATOM 783 C CA . ALA A 1 111 ? -18.013 10.761 15.215 1.00 8.23 111 ALA A CA 1
ATOM 784 C C . ALA A 1 111 ? -17.852 9.524 16.070 1.00 8.13 111 ALA A C 1
ATOM 785 O O . ALA A 1 111 ? -18.698 8.620 16.039 1.00 8.23 111 ALA A O 1
ATOM 787 N N . GLY A 1 112 ? -16.758 9.464 16.830 1.00 8.18 112 GLY A N 1
ATOM 788 C CA . GLY A 1 112 ? -16.585 8.343 17.750 1.00 8.37 112 GLY A CA 1
ATOM 789 C C . GLY A 1 112 ? -17.715 8.248 18.756 1.00 7.79 112 GLY A C 1
ATOM 790 O O . GLY A 1 112 ? -18.244 7.161 18.994 1.00 8.30 112 GLY A O 1
ATOM 791 N N . ASN A 1 113 ? -18.108 9.376 19.365 1.00 7.63 113 ASN A N 1
ATOM 792 C CA . ASN A 1 113 ? -19.226 9.324 20.310 1.00 8.31 113 ASN A CA 1
ATOM 793 C C . ASN A 1 113 ? -20.522 8.923 19.614 1.00 8.03 113 ASN A C 1
ATOM 794 O O . ASN A 1 113 ? -21.318 8.162 20.171 1.00 9.17 113 ASN A O 1
ATOM 799 N N . LEU A 1 114 ? -20.775 9.450 18.407 1.00 8.53 114 LEU A N 1
ATOM 800 C CA . LEU A 1 114 ? -22.028 9.114 17.737 1.00 9.08 114 LEU A CA 1
ATOM 801 C C . LEU A 1 114 ? -22.065 7.630 17.407 1.00 8.46 114 LEU A C 1
ATOM 802 O O . LEU A 1 114 ? -23.131 6.988 17.534 1.00 9.70 114 LEU A O 1
ATOM 807 N N . LEU A 1 115 ? -20.943 7.061 16.938 1.00 8.52 115 LEU A N 1
ATOM 808 C CA . LEU A 1 115 ? -20.918 5.628 16.630 1.00 8.94 115 LEU A CA 1
ATOM 809 C C . LEU A 1 115 ? -21.021 4.804 17.894 1.00 8.57 115 LEU A C 1
ATOM 810 O O . LEU A 1 115 ? -21.696 3.774 17.900 1.00 9.52 115 LEU A O 1
ATOM 815 N N . MET A 1 116 ? -20.383 5.238 18.982 1.00 8.59 116 MET A N 1
ATOM 816 C CA . MET A 1 116 ? -20.596 4.521 20.231 1.00 9.60 116 MET A CA 1
ATOM 817 C C . MET A 1 116 ? -22.051 4.559 20.656 1.00 9.69 116 MET A C 1
ATOM 818 O O . MET A 1 116 ? -22.588 3.559 21.110 1.00 11.44 116 MET A O 1
ATOM 823 N N . ARG A 1 117 ? -22.718 5.680 20.474 1.00 10.12 117 ARG A N 1
ATOM 824 C CA . ARG A 1 117 ? -24.142 5.710 20.772 1.00 12.48 117 ARG A CA 1
ATOM 825 C C . ARG A 1 117 ? -24.936 4.733 19.907 1.00 12.33 117 ARG A C 1
ATOM 826 O O . ARG A 1 117 ? -25.826 4.047 20.413 1.00 14.18 117 ARG A O 1
ATOM 828 N N . VAL A 1 118 ? -24.649 4.673 18.611 1.00 10.65 118 VAL A N 1
ATOM 829 C CA . VAL A 1 118 ? -25.279 3.670 17.738 1.00 10.73 118 VAL A CA 1
ATOM 830 C C . VAL A 1 118 ? -25.096 2.273 18.299 1.00 10.23 118 VAL A C 1
ATOM 831 O O . VAL A 1 118 ? -26.023 1.447 18.267 1.00 11.96 118 VAL A O 1
ATOM 835 N N . LEU A 1 119 ? -23.892 1.963 18.766 1.00 10.07 119 LEU A N 1
ATOM 836 C CA . LEU A 1 119 ? -23.541 0.619 19.224 1.00 10.31 119 LEU A CA 1
ATOM 837 C C . LEU A 1 119 ? -24.115 0.276 20.601 1.00 10.35 119 LEU A C 1
ATOM 838 O O . LEU A 1 119 ? -24.239 -0.908 20.906 1.00 12.19 119 LEU A O 1
ATOM 843 N N . GLY A 1 120 ? -24.369 1.269 21.465 1.00 10.50 120 GLY A N 1
ATOM 844 C CA . GLY A 1 120 ? -24.736 1.026 22.839 1.00 12.71 120 GLY A CA 1
ATOM 845 C C . GLY A 1 120 ? -23.719 1.454 23.871 1.00 13.39 120 GLY A C 1
ATOM 846 O O . GLY A 1 120 ? -23.850 1.078 25.045 1.00 16.88 120 GLY A O 1
ATOM 847 N N . GLY A 1 121 ? -22.706 2.217 23.471 1.00 11.06 121 GLY A N 1
ATOM 848 C CA . GLY A 1 121 ? -21.779 2.829 24.395 1.00 11.18 121 GLY A CA 1
ATOM 849 C C . GLY A 1 121 ? -20.418 2.169 24.362 1.00 10.72 121 GLY A C 1
ATOM 850 O O . GLY A 1 121 ? -20.181 1.174 23.662 1.00 10.67 121 GLY A O 1
ATOM 851 N N . PRO A 1 122 ? -19.478 2.725 25.131 1.00 10.51 122 PRO A N 1
ATOM 852 C CA . PRO A 1 122 ? -18.153 2.092 25.246 1.00 11.04 122 PRO A CA 1
ATOM 853 C C . PRO A 1 122 ? -18.212 0.636 25.629 1.00 10.81 122 PRO A C 1
ATOM 854 O O . PRO A 1 122 ? -17.421 -0.178 25.137 1.00 11.27 122 PRO A O 1
ATOM 858 N N . GLN A 1 123 ? -19.203 0.268 26.450 1.00 10.89 123 GLN A N 1
ATOM 859 C CA . GLN A 1 123 ? -19.340 -1.130 26.830 1.00 11.85 123 GLN A CA 1
ATOM 860 C C . GLN A 1 123 ? -19.656 -2.027 25.642 1.00 11.02 123 GLN A C 1
ATOM 861 O O . GLN A 1 123 ? -19.264 -3.210 25.646 1.00 11.07 123 GLN A O 1
ATOM 867 N N . ALA A 1 124 ? -20.334 -1.503 24.608 1.00 11.06 124 ALA A N 1
ATOM 868 C CA . ALA A 1 124 ? -20.615 -2.310 23.428 1.00 10.91 124 ALA A CA 1
ATOM 869 C C . ALA A 1 124 ? -19.363 -2.514 22.585 1.00 10.01 124 ALA A C 1
ATOM 870 O O . ALA A 1 124 ? -19.210 -3.553 21.925 1.00 10.94 124 ALA A O 1
ATOM 872 N N . VAL A 1 125 ? -18.456 -1.538 22.569 1.00 9.42 125 VAL A N 1
ATOM 873 C CA . VAL A 1 125 ? -17.177 -1.726 21.898 1.00 8.90 125 VAL A CA 1
ATOM 874 C C . VAL A 1 125 ? -16.393 -2.820 22.610 1.00 8.92 125 VAL A C 1
ATOM 875 O O . VAL A 1 125 ? -15.846 -3.729 21.973 1.00 8.70 125 VAL A O 1
ATOM 879 N N . THR A 1 126 ? -16.348 -2.768 23.948 1.00 8.57 126 THR A N 1
ATOM 880 C CA . THR A 1 126 ? -15.672 -3.792 24.728 1.00 8.59 126 THR A CA 1
ATOM 881 C C . THR A 1 126 ? -16.274 -5.164 24.466 1.00 8.93 126 THR A C 1
ATOM 882 O O . THR A 1 126 ? -15.559 -6.152 24.272 1.00 9.61 126 THR A O 1
ATOM 886 N N . SER A 1 127 ? -17.606 -5.242 24.468 1.00 10.07 127 SER A N 1
ATOM 887 C CA A SER A 1 127 ? -18.270 -6.523 24.225 0.60 11.67 127 SER A CA 1
ATOM 888 C CA B SER A 1 127 ? -18.282 -6.519 24.227 0.40 11.15 127 SER A CA 1
ATOM 889 C C . SER A 1 127 ? -17.876 -7.090 22.877 1.00 10.37 127 SER A C 1
ATOM 890 O O . SER A 1 127 ? -17.671 -8.299 22.748 1.00 11.91 127 SER A O 1
ATOM 895 N N . PHE A 1 128 ? -17.806 -6.243 21.846 1.00 9.99 128 PHE A N 1
ATOM 896 C CA . PHE A 1 128 ? -17.411 -6.736 20.540 1.00 10.03 128 PHE A CA 1
ATOM 897 C C . PHE A 1 128 ? -15.976 -7.253 20.573 1.00 9.14 128 PHE A C 1
ATOM 898 O O . PHE A 1 128 ? -15.685 -8.309 20.008 1.00 9.96 128 PHE A O 1
ATOM 906 N N . ALA A 1 129 ? -15.055 -6.536 21.217 1.00 8.45 129 ALA A N 1
ATOM 907 C CA . ALA A 1 129 ? -13.700 -7.072 21.346 1.00 9.05 129 ALA A CA 1
ATOM 908 C C . ALA A 1 129 ? -13.700 -8.443 22.004 1.00 9.61 129 ALA A C 1
ATOM 909 O O . ALA A 1 129 ? -12.985 -9.362 21.570 1.00 10.84 129 ALA A O 1
ATOM 911 N N . HIS A 1 130 ? -14.478 -8.597 23.058 1.00 10.67 130 HIS A N 1
ATOM 912 C CA . HIS A 1 130 ? -14.503 -9.836 23.812 1.00 13.51 130 HIS A CA 1
ATOM 913 C C . HIS A 1 130 ? -15.077 -10.974 23.001 1.00 16.65 130 HIS A C 1
ATOM 914 O O . HIS A 1 130 ? -14.590 -12.109 23.095 1.00 16.79 130 HIS A O 1
ATOM 921 N N . GLU A 1 131 ? -16.130 -10.700 22.223 1.00 19.45 131 GLU A N 1
ATOM 922 C CA . GLU A 1 131 ? -16.779 -11.778 21.518 1.00 22.17 131 GLU A CA 1
ATOM 923 C C . GLU A 1 131 ? -15.927 -12.142 20.350 1.00 22.09 131 GLU A C 1
ATOM 924 O O . GLU A 1 131 ? -16.041 -13.265 19.798 1.00 25.73 131 GLU A O 1
ATOM 930 N N . SER A 1 132 ? -15.047 -11.227 20.002 1.00 20.18 132 SER A N 1
ATOM 931 C CA A SER A 1 132 ? -14.058 -11.480 18.994 0.80 18.53 132 SER A CA 1
ATOM 932 C CA B SER A 1 132 ? -14.048 -11.490 18.985 0.20 19.75 132 SER A CA 1
ATOM 933 C C . SER A 1 132 ? -12.800 -12.147 19.549 1.00 21.01 132 SER A C 1
ATOM 934 O O . SER A 1 132 ? -11.846 -12.334 18.817 1.00 24.37 132 SER A O 1
ATOM 939 N N . GLY A 1 133 ? -12.771 -12.471 20.839 1.00 20.02 133 GLY A N 1
ATOM 940 C CA . GLY A 1 133 ? -11.679 -13.247 21.418 1.00 20.02 133 GLY A CA 1
ATOM 941 C C . GLY A 1 133 ? -10.683 -12.492 22.317 1.00 19.23 133 GLY A C 1
ATOM 942 O O . GLY A 1 133 ? -9.755 -13.128 22.857 1.00 22.33 133 GLY A O 1
ATOM 943 N N . ASP A 1 134 ? -10.826 -11.185 22.482 1.00 15.94 134 ASP A N 1
ATOM 944 C CA . ASP A 1 134 ? -9.896 -10.349 23.251 1.00 13.83 134 ASP A CA 1
ATOM 945 C C . ASP A 1 134 ? -10.543 -10.052 24.601 1.00 14.68 134 ASP A C 1
ATOM 946 O O . ASP A 1 134 ? -11.473 -9.237 24.678 1.00 18.19 134 ASP A O 1
ATOM 951 N N . THR A 1 135 ? -10.127 -10.817 25.652 1.00 14.61 135 THR A N 1
ATOM 952 C CA . THR A 1 135 ? -10.558 -10.646 27.048 1.00 18.41 135 THR A CA 1
ATOM 953 C C . THR A 1 135 ? -9.772 -9.556 27.827 1.00 15.67 135 THR A C 1
ATOM 954 O O . THR A 1 135 ? -9.964 -9.414 29.041 1.00 19.50 135 THR A O 1
ATOM 958 N N . VAL A 1 136 ? -8.878 -8.831 27.191 1.00 10.47 136 VAL A N 1
ATOM 959 C CA . VAL A 1 136 ? -8.019 -7.844 27.829 1.00 9.90 136 VAL A CA 1
ATOM 960 C C . VAL A 1 136 ? -8.513 -6.413 27.564 1.00 8.38 136 VAL A C 1
ATOM 961 O O . VAL A 1 136 ? -8.533 -5.563 28.467 1.00 8.86 136 VAL A O 1
ATOM 965 N N . PHE A 1 137 ? -8.836 -6.122 26.307 1.00 8.25 137 PHE A N 1
ATOM 966 C CA . PHE A 1 137 ? -9.306 -4.805 25.904 1.00 7.79 137 PHE A CA 1
ATOM 967 C C . PHE A 1 137 ? -10.433 -4.332 26.798 1.00 7.49 137 PHE A C 1
ATOM 968 O O . PHE A 1 137 ? -11.402 -5.066 27.033 1.00 8.41 137 PHE A O 1
ATOM 976 N N . ARG A 1 138 ? -10.385 -3.071 27.219 1.00 6.93 138 ARG A N 1
ATOM 977 C CA . ARG A 1 138 ? -11.541 -2.475 27.883 1.00 8.02 138 ARG A CA 1
ATOM 978 C C . ARG A 1 138 ? -11.627 -1.008 27.497 1.00 7.06 138 ARG A C 1
ATOM 979 O O . ARG A 1 138 ? -10.680 -0.234 27.687 1.00 7.59 138 ARG A O 1
ATOM 987 N N . LEU A 1 139 ? -12.781 -0.623 26.973 1.00 7.63 139 LEU A N 1
ATOM 988 C CA . LEU A 1 139 ? -13.149 0.771 26.742 1.00 6.97 139 LEU A CA 1
ATOM 989 C C . LEU A 1 139 ? -14.282 1.101 27.706 1.00 7.37 139 LEU A C 1
ATOM 990 O O . LEU A 1 139 ? -15.306 0.394 27.735 1.00 9.02 139 LEU A O 1
ATOM 995 N N . ASP A 1 140 ? -14.085 2.155 28.488 1.00 7.56 140 ASP A N 1
ATOM 996 C CA . ASP A 1 140 ? -14.941 2.490 29.613 1.00 7.86 140 ASP A CA 1
ATOM 997 C C . ASP A 1 140 ? -15.626 3.833 29.480 1.00 7.69 140 ASP A C 1
ATOM 998 O O . ASP A 1 140 ? -16.737 3.994 29.999 1.00 9.95 140 ASP A O 1
ATOM 1003 N N . ARG A 1 141 ? -15.000 4.798 28.824 1.00 7.68 141 ARG A N 1
ATOM 1004 C CA . ARG A 1 141 ? -15.459 6.171 28.794 1.00 7.67 141 ARG A CA 1
ATOM 1005 C C . ARG A 1 141 ? -15.715 6.648 27.372 1.00 7.48 141 ARG A C 1
ATOM 1006 O O . ARG A 1 141 ? -15.343 5.985 26.385 1.00 8.21 141 ARG A O 1
ATOM 1014 N N . TRP A 1 142 ? -16.321 7.830 27.281 1.00 7.89 142 TRP A N 1
ATOM 1015 C CA . TRP A 1 142 ? -16.620 8.489 26.025 1.00 8.13 142 TRP A CA 1
ATOM 1016 C C . TRP A 1 142 ? -15.493 9.465 25.664 1.00 7.87 142 TRP A C 1
ATOM 1017 O O . TRP A 1 142 ? -14.586 9.724 26.451 1.00 8.09 142 TRP A O 1
ATOM 1028 N N . GLU A 1 143 ? -15.567 10.017 24.442 1.00 7.34 143 GLU A N 1
ATOM 1029 C CA . GLU A 1 143 ? -14.643 11.078 24.075 1.00 7.22 143 GLU A CA 1
ATOM 1030 C C . GLU A 1 143 ? -15.038 12.369 24.790 1.00 8.00 143 GLU A C 1
ATOM 1031 O O . GLU A 1 143 ? -16.213 12.727 24.785 1.00 8.70 143 GLU A O 1
ATOM 1037 N N . PRO A 1 144 ? -14.063 13.167 25.283 1.00 7.70 144 PRO A N 1
ATOM 1038 C CA . PRO A 1 144 ? -12.608 12.932 25.217 1.00 7.38 144 PRO A CA 1
ATOM 1039 C C . PRO A 1 144 ? -12.011 12.286 26.473 1.00 7.73 144 PRO A C 1
ATOM 1040 O O . PRO A 1 144 ? -10.790 12.037 26.482 1.00 7.26 144 PRO A O 1
ATOM 1044 N N . GLU A 1 145 ? -12.807 12.032 27.518 1.00 7.65 145 GLU A N 1
ATOM 1045 C CA . GLU A 1 145 ? -12.256 11.532 28.787 1.00 8.17 145 GLU A CA 1
ATOM 1046 C C . GLU A 1 145 ? -11.559 10.184 28.658 1.00 7.27 145 GLU A C 1
ATOM 1047 O O . GLU A 1 145 ? -10.668 9.890 29.460 1.00 7.70 145 GLU A O 1
ATOM 1053 N N . LEU A 1 146 ? -11.923 9.376 27.657 1.00 7.37 146 LEU A N 1
ATOM 1054 C CA . LEU A 1 146 ? -11.263 8.086 27.516 1.00 7.28 146 LEU A CA 1
ATOM 1055 C C . LEU A 1 146 ? -9.765 8.243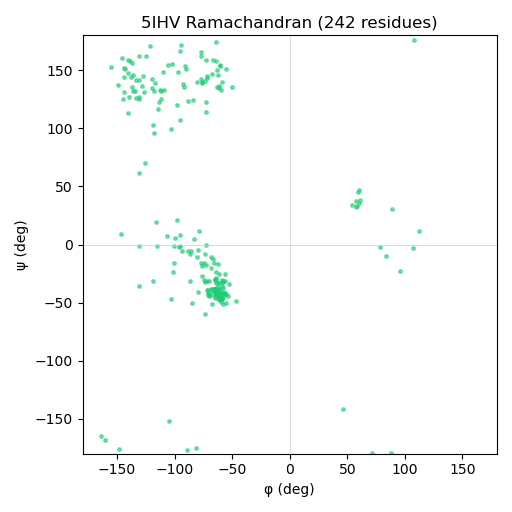 27.253 1.00 6.91 146 LEU A C 1
ATOM 1056 O O . LEU A 1 146 ? -9.015 7.268 27.451 1.00 7.36 146 LEU A O 1
ATOM 1061 N N . ASN A 1 147 ? -9.302 9.436 26.852 1.00 6.77 147 ASN A N 1
ATOM 1062 C CA . ASN A 1 147 ? -7.892 9.684 26.577 1.00 6.60 147 ASN A CA 1
ATOM 1063 C C . ASN A 1 147 ? -7.124 10.285 27.741 1.00 6.43 147 ASN A C 1
ATOM 1064 O O . ASN A 1 147 ? -5.982 10.713 27.555 1.00 7.37 147 ASN A O 1
ATOM 1069 N N . LEU A 1 148 ? -7.724 10.368 28.922 1.00 6.77 148 LEU A N 1
ATOM 1070 C CA . LEU A 1 148 ? -7.014 11.026 30.024 1.00 7.81 148 LEU A CA 1
ATOM 1071 C C . LEU A 1 148 ? -5.719 10.311 30.400 1.00 7.07 148 LEU A C 1
ATOM 1072 O O . LEU A 1 148 ? -4.751 10.966 30.790 1.00 7.97 148 LEU A O 1
ATOM 1077 N N . ALA A 1 149 ? -5.676 8.991 30.271 1.00 7.60 149 ALA A N 1
ATOM 1078 C CA . ALA A 1 149 ? -4.416 8.259 30.338 1.00 7.87 149 ALA A CA 1
ATOM 1079 C C . ALA A 1 149 ? -3.693 8.406 31.668 1.00 8.29 149 ALA A C 1
ATOM 1080 O O . ALA A 1 149 ? -2.456 8.439 31.731 1.00 9.35 149 ALA A O 1
ATOM 1082 N N . ALA A 1 150 ? -4.449 8.425 32.770 1.00 8.70 150 ALA A N 1
ATOM 1083 C CA . ALA A 1 150 ? -3.798 8.625 34.068 1.00 9.30 150 ALA A CA 1
ATOM 1084 C C . ALA A 1 150 ? -2.926 7.414 34.421 1.00 8.83 150 ALA A C 1
ATOM 1085 O O . ALA A 1 150 ? -3.309 6.264 34.174 1.00 8.87 150 ALA A O 1
ATOM 1087 N N . PRO A 1 151 ? -1.821 7.641 35.110 1.00 11.78 151 PRO A N 1
ATOM 1088 C CA . PRO A 1 151 ? -0.943 6.529 35.498 1.00 12.44 151 PRO A CA 1
ATOM 1089 C C . PRO A 1 151 ? -1.672 5.552 36.395 1.00 11.66 151 PRO A C 1
ATOM 1090 O O . PRO A 1 151 ? -2.344 5.948 37.333 1.00 14.14 151 PRO A O 1
ATOM 1094 N N . GLY A 1 152 ? -1.529 4.274 36.113 1.00 13.37 152 GLY A N 1
ATOM 1095 C CA . GLY A 1 152 ? -2.136 3.267 36.959 1.00 14.81 152 GLY A CA 1
ATOM 1096 C C . GLY A 1 152 ? -3.595 2.998 36.649 1.00 13.98 152 GLY A C 1
ATOM 1097 O O . GLY A 1 152 ? -4.149 2.017 37.147 1.00 19.02 152 GLY A O 1
ATOM 1098 N N . ASP A 1 153 ? -4.241 3.798 35.809 1.00 9.98 153 ASP A N 1
ATOM 1099 C CA . ASP A 1 153 ? -5.677 3.627 35.588 1.00 9.13 153 ASP A CA 1
ATOM 1100 C C . ASP A 1 153 ? -5.877 2.535 34.532 1.00 9.00 153 ASP A C 1
ATOM 1101 O O . ASP A 1 153 ? -5.320 2.614 33.435 1.00 9.90 153 ASP A O 1
ATOM 1106 N N . GLU A 1 154 ? -6.643 1.505 34.868 1.00 8.90 154 GLU A N 1
ATOM 1107 C CA . GLU A 1 154 ? -6.884 0.441 33.909 1.00 8.70 154 GLU A CA 1
ATOM 1108 C C . GLU A 1 154 ? -8.056 0.737 32.990 1.00 7.53 154 GLU A C 1
ATOM 1109 O O . GLU A 1 154 ? -8.259 -0.015 32.012 1.00 8.37 154 GLU A O 1
ATOM 1115 N N . ARG A 1 155 ? -8.828 1.798 33.243 1.00 7.67 155 ARG A N 1
ATOM 1116 C CA . ARG A 1 155 ? -9.884 2.122 32.290 1.00 7.41 155 ARG A CA 1
ATOM 1117 C C . ARG A 1 155 ? -9.301 2.462 30.921 1.00 7.11 155 ARG A C 1
ATOM 1118 O O . ARG A 1 155 ? -8.239 3.074 30.832 1.00 6.95 155 ARG A O 1
ATOM 1126 N N . ASP A 1 156 ? -10.027 2.092 29.848 1.00 6.64 156 ASP A N 1
ATOM 1127 C CA . ASP A 1 156 ? -9.643 2.539 28.503 1.00 6.45 156 ASP A CA 1
ATOM 1128 C C . ASP A 1 156 ? -8.228 2.073 28.149 1.00 5.82 156 ASP A C 1
ATOM 1129 O O . ASP A 1 156 ? -7.422 2.848 27.608 1.00 6.47 156 ASP A O 1
ATOM 1134 N N . THR A 1 157 ? -7.932 0.805 28.427 1.00 6.37 157 THR A N 1
ATOM 1135 C CA . THR A 1 157 ? -6.620 0.217 28.187 1.00 6.67 157 THR A CA 1
ATOM 1136 C C . THR A 1 157 ? -6.704 -1.109 27.454 1.00 6.53 157 THR A C 1
ATOM 1137 O O . THR A 1 157 ? -7.724 -1.803 27.483 1.00 7.16 157 THR A O 1
ATOM 1141 N N . SER A 1 158 ? -5.565 -1.485 26.897 1.00 6.73 158 SER A N 1
ATOM 1142 C CA . SER A 1 158 ? -5.313 -2.876 26.525 1.00 6.60 158 SER A CA 1
ATOM 1143 C C . SER A 1 158 ? -3.820 -3.118 26.675 1.00 6.92 158 SER A C 1
ATOM 1144 O O . SER A 1 158 ? -3.090 -2.239 27.136 1.00 8.59 158 SER A O 1
ATOM 1147 N N . THR A 1 159 ? -3.348 -4.307 26.308 1.00 7.25 159 THR A N 1
ATOM 1148 C CA . THR A 1 159 ? -1.916 -4.559 26.293 1.00 7.47 159 THR A CA 1
ATOM 1149 C C . THR A 1 159 ? -1.440 -4.581 24.858 1.00 6.80 159 THR A C 1
ATOM 1150 O O . THR A 1 159 ? -2.228 -4.888 23.949 1.00 7.06 159 THR A O 1
ATOM 1154 N N . PRO A 1 160 ? -0.174 -4.292 24.593 1.00 6.70 160 PRO A N 1
ATOM 1155 C CA . PRO A 1 160 ? 0.289 -4.324 23.203 1.00 6.91 160 PRO A CA 1
ATOM 1156 C C . PRO A 1 160 ? 0.034 -5.647 22.518 1.00 6.66 160 PRO A C 1
ATOM 1157 O O . PRO A 1 160 ? -0.376 -5.669 21.337 1.00 6.75 160 PRO A O 1
ATOM 1161 N N . VAL A 1 161 ? 0.286 -6.767 23.201 1.00 7.09 161 VAL A N 1
ATOM 1162 C CA . VAL A 1 161 ? 0.080 -8.058 22.522 1.00 7.29 161 VAL A CA 1
ATOM 1163 C C . VAL A 1 161 ? -1.402 -8.303 22.244 1.00 7.07 161 VAL A C 1
ATOM 1164 O O . VAL A 1 161 ? -1.753 -8.836 21.185 1.00 7.57 161 VAL A O 1
ATOM 1168 N N . ALA A 1 162 ? -2.294 -7.911 23.174 1.00 7.02 162 ALA A N 1
ATOM 1169 C CA . ALA A 1 162 ? -3.714 -8.066 22.896 1.00 7.31 162 ALA A CA 1
ATOM 1170 C C . ALA A 1 162 ? -4.121 -7.206 21.719 1.00 7.08 162 ALA A C 1
ATOM 1171 O O . ALA A 1 162 ? -4.967 -7.614 20.898 1.00 7.79 162 ALA A O 1
ATOM 1173 N N . MET A 1 163 ? -3.556 -6.014 21.616 1.00 6.70 163 MET A N 1
ATOM 1174 C CA A MET A 1 163 ? -3.848 -5.098 20.512 0.60 7.00 163 MET A CA 1
ATOM 1175 C CA B MET A 1 163 ? -3.920 -5.161 20.504 0.40 7.65 163 MET A CA 1
ATOM 1176 C C . MET A 1 163 ? -3.427 -5.727 19.183 1.00 7.10 163 MET A C 1
ATOM 1177 O O . MET A 1 163 ? -4.156 -5.656 18.193 1.00 7.40 163 MET A O 1
ATOM 1186 N N . VAL A 1 164 ? -2.222 -6.320 19.132 1.00 6.53 164 VAL A N 1
ATOM 1187 C CA . VAL A 1 164 ? -1.767 -6.996 17.916 1.00 6.84 164 VAL A CA 1
ATOM 1188 C C . VAL A 1 164 ? -2.717 -8.120 17.558 1.00 6.99 164 VAL A C 1
ATOM 1189 O O . VAL A 1 164 ? -3.120 -8.288 16.397 1.00 7.75 164 VAL A O 1
ATOM 1193 N N . ASP A 1 165 ? -3.030 -8.960 18.539 1.00 7.56 165 ASP A N 1
ATOM 1194 C CA . ASP A 1 165 ? -3.828 -10.132 18.233 1.00 7.77 165 ASP A CA 1
ATOM 1195 C C . ASP A 1 165 ? -5.236 -9.745 17.789 1.00 8.42 165 ASP A C 1
ATOM 1196 O O . ASP A 1 165 ? -5.774 -10.364 16.854 1.00 9.38 165 ASP A O 1
ATOM 1201 N N . LEU A 1 166 ? -5.827 -8.719 18.404 1.00 7.36 166 LEU A N 1
ATOM 1202 C CA . LEU A 1 166 ? -7.153 -8.292 17.986 1.00 7.35 166 LEU A CA 1
ATOM 1203 C C . LEU A 1 166 ? -7.094 -7.643 16.611 1.00 7.32 166 LEU A C 1
ATOM 1204 O O . LEU A 1 166 ? -7.954 -7.893 15.759 1.00 8.36 166 LEU A O 1
ATOM 1209 N N . LEU A 1 167 ? -6.101 -6.763 16.380 1.00 7.66 167 LEU A N 1
ATOM 1210 C CA . LEU A 1 167 ? -5.998 -6.110 15.090 1.00 8.40 167 LEU A CA 1
ATOM 1211 C C . LEU A 1 167 ? -5.849 -7.150 14.000 1.00 8.27 167 LEU A C 1
ATOM 1212 O O . LEU A 1 167 ? -6.454 -7.031 12.928 1.00 8.94 167 LEU A O 1
ATOM 1217 N N . GLN A 1 168 ? -5.000 -8.168 14.213 1.00 8.82 168 GLN A N 1
ATOM 1218 C CA . GLN A 1 168 ? -4.846 -9.192 13.198 1.00 10.24 168 GLN A CA 1
ATOM 1219 C C . GLN A 1 168 ? -6.157 -9.921 12.953 1.00 8.87 168 GLN A C 1
ATOM 1220 O O . GLN A 1 168 ? -6.516 -10.189 11.804 1.00 9.70 168 GLN A O 1
ATOM 1226 N N . GLN A 1 169 ? -6.902 -10.253 14.014 1.00 8.72 169 GLN A N 1
ATOM 1227 C CA A GLN A 1 169 ? -8.185 -10.923 13.805 0.56 9.22 169 GLN A CA 1
ATOM 1228 C CA B GLN A 1 169 ? -8.174 -10.921 13.818 0.44 9.48 169 GLN A CA 1
ATOM 1229 C C . GLN A 1 169 ? -9.135 -10.061 13.010 1.00 8.46 169 GLN A C 1
ATOM 1230 O O . GLN A 1 169 ? -9.822 -10.574 12.121 1.00 9.04 169 GLN A O 1
ATOM 1241 N N . LEU A 1 170 ? -9.195 -8.750 13.318 1.00 7.92 170 LEU A N 1
ATOM 1242 C CA . LEU A 1 170 ? -10.140 -7.883 12.627 1.00 8.00 170 LEU A CA 1
ATOM 1243 C C . LEU A 1 170 ? -9.768 -7.628 11.180 1.00 8.06 170 LEU A C 1
ATOM 1244 O O . LEU A 1 170 ? -10.647 -7.589 10.323 1.00 9.30 170 LEU A O 1
ATOM 1249 N N . LEU A 1 171 ? -8.500 -7.369 10.888 1.00 8.12 171 LEU A N 1
ATOM 1250 C CA A LEU A 1 171 ? -8.100 -7.022 9.537 0.49 8.91 171 LEU A CA 1
ATOM 1251 C CA B LEU A 1 171 ? -8.137 -7.029 9.520 0.51 9.11 171 LEU A CA 1
ATOM 1252 C C . LEU A 1 171 ? -7.774 -8.244 8.689 1.00 9.85 171 LEU A C 1
ATOM 1253 O O . LEU A 1 171 ? -7.849 -8.157 7.455 1.00 12.06 171 LEU A O 1
ATOM 1262 N N . LEU A 1 172 ? -7.373 -9.368 9.313 1.00 9.39 172 LEU A N 1
ATOM 1263 C CA . LEU A 1 172 ? -6.797 -10.497 8.592 1.00 10.16 172 LEU A CA 1
ATOM 1264 C C . LEU A 1 172 ? -7.432 -11.824 8.969 1.00 10.26 172 LEU A C 1
ATOM 1265 O O . LEU A 1 172 ? -7.027 -12.867 8.421 1.00 11.47 172 LEU A O 1
ATOM 1270 N N . GLY A 1 173 ? -8.388 -11.847 9.883 1.00 9.69 173 GLY A N 1
ATOM 1271 C CA . GLY A 1 173 ? -9.063 -13.055 10.371 1.00 10.42 173 GLY A CA 1
ATOM 1272 C C . GLY A 1 173 ? -10.450 -13.206 9.811 1.00 12.47 173 GLY A C 1
ATOM 1273 O O . GLY A 1 173 ? -10.723 -12.742 8.712 1.00 18.27 173 GLY A O 1
ATOM 1274 N N . ASP A 1 174 ? -11.331 -13.863 10.557 1.00 13.39 174 ASP A N 1
ATOM 1275 C CA A ASP A 1 174 ? -12.686 -14.191 10.117 0.62 14.81 174 ASP A CA 1
ATOM 1276 C CA B ASP A 1 174 ? -12.677 -14.077 10.031 0.38 16.17 174 ASP A CA 1
ATOM 1277 C C . ASP A 1 174 ? -13.769 -13.481 10.909 1.00 14.55 174 ASP A C 1
ATOM 1278 O O . ASP A 1 174 ? -14.946 -13.803 10.724 1.00 16.95 174 ASP A O 1
ATOM 1287 N N . THR A 1 175 ? -13.416 -12.578 11.833 1.00 11.99 175 THR A N 1
ATOM 1288 C CA . THR A 1 175 ? -14.451 -11.867 12.583 1.00 12.13 175 THR A CA 1
ATOM 1289 C C . THR A 1 175 ? -15.393 -11.166 11.630 1.00 10.70 175 THR A C 1
ATOM 1290 O O . THR A 1 175 ? -16.608 -11.157 11.838 1.00 13.44 175 THR A O 1
ATOM 1294 N N . LEU A 1 176 ? -14.842 -10.547 10.592 1.00 9.27 176 LEU A N 1
ATOM 1295 C CA . LEU A 1 176 ? -15.578 -9.856 9.554 1.00 9.93 176 LEU A CA 1
ATOM 1296 C C . LEU A 1 176 ? -15.473 -10.634 8.258 1.00 10.98 176 LEU A C 1
ATOM 1297 O O . LEU A 1 176 ? -14.459 -11.287 8.002 1.00 11.71 176 LEU A O 1
ATOM 1302 N N . ARG A 1 177 ? -16.524 -10.540 7.452 1.00 11.89 177 ARG A N 1
ATOM 1303 C CA . ARG A 1 177 ? -16.466 -11.062 6.100 1.00 13.14 177 ARG A CA 1
ATOM 1304 C C . ARG A 1 177 ? -15.428 -10.277 5.289 1.00 11.51 177 ARG A C 1
ATOM 1305 O O . ARG A 1 177 ? -15.070 -9.143 5.612 1.00 11.16 177 ARG A O 1
ATOM 1313 N N . GLU A 1 178 ? -14.932 -10.886 4.221 1.00 11.82 178 GLU A N 1
ATOM 1314 C CA . GLU A 1 178 ? -13.814 -10.284 3.498 1.00 11.97 178 GLU A CA 1
ATOM 1315 C C . GLU A 1 178 ? -14.102 -8.868 2.966 1.00 10.75 178 GLU A C 1
ATOM 1316 O O . GLU A 1 178 ? -13.206 -8.011 3.053 1.00 10.25 178 GLU A O 1
ATOM 1322 N N . PRO A 1 179 ? -15.284 -8.554 2.424 1.00 10.44 179 PRO A N 1
ATOM 1323 C CA . PRO A 1 179 ? -15.492 -7.161 1.969 1.00 10.47 179 PRO A CA 1
ATOM 1324 C C . PRO A 1 179 ? -15.442 -6.172 3.119 1.00 8.81 179 PRO A C 1
ATOM 1325 O O . PRO A 1 179 ? -15.023 -5.021 2.940 1.00 9.13 179 PRO A O 1
ATOM 1329 N N . GLN A 1 180 ? -15.889 -6.584 4.300 1.00 9.31 180 GLN A N 1
ATOM 1330 C CA . GLN A 1 180 ? -15.840 -5.734 5.488 1.00 9.72 180 GLN A CA 1
ATOM 1331 C C . GLN A 1 180 ? -14.423 -5.561 5.977 1.00 8.78 180 GLN A C 1
ATOM 1332 O O . GLN A 1 180 ? -14.046 -4.446 6.375 1.00 9.22 180 GLN A O 1
ATOM 1338 N N . ARG A 1 181 ? -13.596 -6.629 5.934 1.00 9.49 181 ARG A N 1
ATOM 1339 C CA A ARG A 1 181 ? -12.184 -6.457 6.275 0.54 10.43 181 ARG A CA 1
ATOM 1340 C CA B ARG A 1 181 ? -12.173 -6.498 6.248 0.46 9.95 181 ARG A CA 1
ATOM 1341 C C . ARG A 1 181 ? -11.538 -5.481 5.315 1.00 8.53 181 ARG A C 1
ATOM 1342 O O . ARG A 1 181 ? -10.751 -4.628 5.726 1.00 8.84 181 ARG A O 1
ATOM 1357 N N . ALA A 1 182 ? -11.884 -5.565 4.030 1.00 8.99 182 ALA A N 1
ATOM 1358 C CA . ALA A 1 182 ? -11.326 -4.636 3.052 1.00 8.76 182 ALA A CA 1
ATOM 1359 C C . ALA A 1 182 ? -11.765 -3.200 3.352 1.00 7.98 182 ALA A C 1
ATOM 1360 O O . ALA A 1 182 ? -10.953 -2.271 3.269 1.00 8.55 182 ALA A O 1
ATOM 1362 N N . GLN A 1 183 ? -13.024 -3.001 3.716 1.00 8.10 183 GLN A N 1
ATOM 1363 C CA . GLN A 1 183 ? -13.490 -1.647 4.007 1.00 8.05 183 GLN A CA 1
ATOM 1364 C C . GLN A 1 183 ? -12.769 -1.084 5.233 1.00 7.37 183 GLN A C 1
ATOM 1365 O O . GLN A 1 183 ? -12.383 0.099 5.253 1.00 8.20 183 GLN A O 1
ATOM 1371 N N . LEU A 1 184 ? -12.633 -1.889 6.289 1.00 7.44 184 LEU A N 1
ATOM 1372 C CA . LEU A 1 184 ? -11.945 -1.404 7.480 1.00 7.98 184 LEU A CA 1
ATOM 1373 C C . LEU A 1 184 ? -10.509 -1.040 7.152 1.00 7.29 184 LEU A C 1
ATOM 1374 O O . LEU A 1 184 ? -9.988 -0.005 7.585 1.00 8.03 184 LEU A O 1
ATOM 1379 N N . THR A 1 185 ? -9.865 -1.902 6.368 1.00 7.59 185 THR A N 1
ATOM 1380 C CA . THR A 1 185 ? -8.490 -1.648 5.950 1.00 8.42 185 THR A CA 1
ATOM 1381 C C . THR A 1 185 ? -8.386 -0.349 5.170 1.00 7.88 185 THR A C 1
ATOM 1382 O O . THR A 1 185 ? -7.479 0.459 5.400 1.00 8.88 185 THR A O 1
ATOM 1386 N N . GLU A 1 186 ? -9.329 -0.110 4.245 1.00 8.15 186 GLU A N 1
ATOM 1387 C CA . GLU A 1 186 ? -9.300 1.105 3.441 1.00 9.26 186 GLU A CA 1
ATOM 1388 C C . GLU A 1 186 ? -9.487 2.334 4.313 1.00 8.70 186 GLU A C 1
ATOM 1389 O O . GLU A 1 186 ? -8.812 3.343 4.105 1.00 9.26 186 GLU A O 1
ATOM 1395 N N . TRP A 1 187 ? -10.421 2.299 5.268 1.00 8.49 187 TRP A N 1
ATOM 1396 C CA . TRP A 1 187 ? -10.575 3.447 6.161 1.00 8.71 187 TRP A CA 1
ATOM 1397 C C . TRP A 1 187 ? -9.289 3.737 6.927 1.00 9.43 187 TRP A C 1
ATOM 1398 O O . TRP A 1 187 ? -9.026 4.903 7.229 1.00 12.87 187 TRP A O 1
ATOM 1409 N N . MET A 1 188 ? -8.503 2.697 7.238 1.00 8.01 188 MET A N 1
ATOM 1410 C CA . MET A 1 188 ? -7.257 2.867 7.983 1.00 8.26 188 MET A CA 1
ATOM 1411 C C . MET A 1 188 ? -6.073 3.205 7.093 1.00 7.81 188 MET A C 1
ATOM 1412 O O . MET A 1 188 ? -5.003 3.499 7.594 1.00 8.93 188 MET A O 1
ATOM 1417 N N . THR A 1 189 ? -6.236 3.207 5.780 1.00 11.65 189 THR A N 1
ATOM 1418 C CA A THR A 1 189 ? -5.132 3.496 4.885 0.78 13.31 189 THR A CA 1
ATOM 1419 C CA B THR A 1 189 ? -5.112 3.520 4.923 0.22 13.17 189 THR A CA 1
ATOM 1420 C C . THR A 1 189 ? -5.240 4.874 4.297 1.00 16.35 189 THR A C 1
ATOM 1421 O O . THR A 1 189 ? -4.230 5.539 4.120 1.00 22.52 189 THR A O 1
ATOM 1428 N N . GLY A 1 190 ? -6.434 5.282 3.984 1.00 20.31 190 GLY A N 1
ATOM 1429 C CA . GLY A 1 190 ? -6.681 6.549 3.371 1.00 24.21 190 GLY A CA 1
ATOM 1430 C C . GLY A 1 190 ? -6.701 7.677 4.367 1.00 27.27 190 GLY A C 1
ATOM 1431 O O . GLY A 1 190 ? -6.451 7.525 5.566 1.00 27.90 190 GLY A O 1
ATOM 1432 N N . GLY A 1 191 ? -7.036 8.849 3.840 1.00 29.97 191 GLY A N 1
ATOM 1433 C CA . GLY A 1 191 ? -6.888 10.079 4.581 1.00 31.85 191 GLY A CA 1
ATOM 1434 C C . GLY A 1 191 ? -5.501 10.644 4.368 1.00 34.71 191 GLY A C 1
ATOM 1435 O O . GLY A 1 191 ? -4.670 10.106 3.626 1.00 35.86 191 GLY A O 1
ATOM 1436 N N . ALA A 1 192 ? -5.256 11.777 5.023 1.00 35.87 192 ALA A N 1
ATOM 1437 C CA . ALA A 1 192 ? -3.922 12.360 5.091 1.00 37.10 192 ALA A CA 1
ATOM 1438 C C . ALA A 1 192 ? -3.650 12.674 6.551 1.00 37.38 192 ALA A C 1
ATOM 1439 O O . ALA A 1 192 ? -2.515 12.553 7.035 1.00 38.46 192 ALA A O 1
ATOM 1441 N N . ARG A 1 193 ? -4.703 13.077 7.260 1.00 36.15 193 ARG A N 1
ATOM 1442 C CA . ARG A 1 193 ? -4.642 13.199 8.706 1.00 33.93 193 ARG A CA 1
ATOM 1443 C C . ARG A 1 193 ? -4.764 11.853 9.409 1.00 30.81 193 ARG A C 1
ATOM 1444 O O . ARG A 1 193 ? -4.924 11.843 10.633 1.00 31.77 193 ARG A O 1
ATOM 1446 N N . GLY A 1 194 ? -4.679 10.730 8.682 1.00 25.56 194 GLY A N 1
ATOM 1447 C CA . GLY A 1 194 ? -4.887 9.416 9.255 1.00 22.98 194 GLY A CA 1
ATOM 1448 C C . GLY A 1 194 ? -3.655 8.593 9.618 1.00 22.28 194 GLY A C 1
ATOM 1449 O O . GLY A 1 194 ? -3.819 7.446 10.059 1.00 21.35 194 GLY A O 1
ATOM 1450 N N . ALA A 1 195 ? -2.429 9.141 9.504 1.00 23.99 195 ALA A N 1
ATOM 1451 C CA . ALA A 1 195 ? -1.195 8.380 9.724 1.00 24.64 195 ALA A CA 1
ATOM 1452 C C . ALA A 1 195 ? -0.706 8.412 11.183 1.00 25.21 195 ALA A C 1
ATOM 1453 O O . ALA A 1 195 ? -0.910 9.388 11.919 1.00 27.64 195 ALA A O 1
ATOM 1455 N N . THR A 1 196 ? -0.016 7.338 11.580 1.00 23.05 196 THR A N 1
ATOM 1456 C CA . THR A 1 196 ? 0.555 7.182 12.912 1.00 21.38 196 THR A CA 1
ATOM 1457 C C . THR A 1 196 ? 2.024 7.611 12.922 1.00 20.62 196 THR A C 1
ATOM 1458 O O . THR A 1 196 ? 2.669 7.790 11.881 1.00 22.64 196 THR A O 1
ATOM 1462 N N . ALA A 1 197 ? 2.557 7.771 14.137 1.00 19.80 197 ALA A N 1
ATOM 1463 C CA . ALA A 1 197 ? 4.007 7.807 14.326 1.00 18.68 197 ALA A CA 1
ATOM 1464 C C . ALA A 1 197 ? 4.662 6.521 13.826 1.00 16.55 197 ALA A C 1
ATOM 1465 O O . ALA A 1 197 ? 5.785 6.560 13.291 1.00 16.55 197 ALA A O 1
ATOM 1467 N N . ILE A 1 198 ? 4.004 5.378 13.997 1.00 16.16 198 ILE A N 1
ATOM 1468 C CA . ILE A 1 198 ? 4.501 4.139 13.399 1.00 15.74 198 ILE A CA 1
ATOM 1469 C C . ILE A 1 198 ? 4.879 4.355 11.946 1.00 17.03 198 ILE A C 1
ATOM 1470 O O . ILE A 1 198 ? 5.950 3.945 11.493 1.00 19.26 198 ILE A O 1
ATOM 1475 N N . ALA A 1 199 ? 3.983 4.980 11.192 1.00 17.19 199 ALA A N 1
ATOM 1476 C CA . ALA A 1 199 ? 4.196 5.150 9.762 1.00 18.38 199 ALA A CA 1
ATOM 1477 C C . ALA A 1 199 ? 5.474 5.928 9.451 1.00 18.68 199 ALA A C 1
ATOM 1478 O O . ALA A 1 199 ? 6.112 5.686 8.418 1.00 19.89 199 ALA A O 1
ATOM 1480 N N . ALA A 1 200 ? 5.895 6.849 10.325 1.00 18.45 200 ALA A N 1
ATOM 1481 C CA . ALA A 1 200 ? 7.140 7.576 10.087 1.00 17.91 200 ALA A CA 1
ATOM 1482 C C . ALA A 1 200 ? 8.374 6.718 10.304 1.00 17.29 200 ALA A C 1
ATOM 1483 O O . ALA A 1 200 ? 9.451 7.089 9.854 1.00 20.32 200 ALA A O 1
ATOM 1485 N N . GLY A 1 201 ? 8.269 5.592 10.993 1.00 16.30 201 GLY A N 1
ATOM 1486 C CA . GLY A 1 201 ? 9.419 4.751 11.253 1.00 16.17 201 GLY A CA 1
ATOM 1487 C C . GLY A 1 201 ? 9.526 3.554 10.337 1.00 16.51 201 GLY A C 1
ATOM 1488 O O . GLY A 1 201 ? 10.458 2.771 10.465 1.00 19.56 201 GLY A O 1
ATOM 1489 N N . VAL A 1 202 ? 8.584 3.360 9.429 1.00 16.70 202 VAL A N 1
ATOM 1490 C CA . VAL A 1 202 ? 8.658 2.151 8.623 1.00 21.26 202 VAL A CA 1
ATOM 1491 C C . VAL A 1 202 ? 9.212 2.508 7.256 1.00 20.94 202 VAL A C 1
ATOM 1492 O O . VAL A 1 202 ? 9.145 3.678 6.818 1.00 21.78 202 VAL A O 1
ATOM 1496 N N . PRO A 1 203 ? 9.813 1.545 6.574 1.00 22.18 203 PRO A N 1
ATOM 1497 C CA . PRO A 1 203 ? 10.470 1.847 5.334 1.00 24.20 203 PRO A CA 1
ATOM 1498 C C . PRO A 1 203 ? 9.488 2.451 4.352 1.00 26.46 203 PRO A C 1
ATOM 1499 O O . PRO A 1 203 ? 8.305 2.079 4.327 1.00 25.94 203 PRO A O 1
ATOM 1503 N N . PRO A 1 204 ? 9.910 3.453 3.591 1.00 30.53 204 PRO A N 1
ATOM 1504 C CA . PRO A 1 204 ? 9.026 3.984 2.556 1.00 32.20 204 PRO A CA 1
ATOM 1505 C C . PRO A 1 204 ? 8.759 2.884 1.547 1.00 31.83 204 PRO A C 1
ATOM 1506 O O . PRO A 1 204 ? 9.563 1.965 1.360 1.00 34.12 204 PRO A O 1
ATOM 1510 N N . GLY A 1 205 ? 7.595 2.948 0.935 1.00 28.17 205 GLY A N 1
ATOM 1511 C CA . GLY A 1 205 ? 7.190 1.922 0.028 1.00 26.54 205 GLY A CA 1
ATOM 1512 C C . GLY A 1 205 ? 6.316 0.860 0.647 1.00 23.59 205 GLY A C 1
ATOM 1513 O O . GLY A 1 205 ? 5.570 0.195 -0.085 1.00 24.77 205 GLY A O 1
ATOM 1514 N N . TRP A 1 206 ? 6.373 0.679 1.975 1.00 19.46 206 TRP A N 1
ATOM 1515 C CA . TRP A 1 206 ? 5.497 -0.281 2.620 1.00 17.59 206 TRP A CA 1
ATOM 1516 C C . TRP A 1 206 ? 4.107 0.314 2.717 1.00 17.53 206 TRP A C 1
ATOM 1517 O O . TRP A 1 206 ? 3.943 1.505 2.988 1.00 20.21 206 TRP A O 1
ATOM 1528 N N . ARG A 1 207 ? 3.102 -0.516 2.486 1.00 15.06 207 ARG A N 1
ATOM 1529 C CA . ARG A 1 207 ? 1.718 -0.100 2.666 1.00 13.82 207 ARG A CA 1
ATOM 1530 C C . ARG A 1 207 ? 1.363 -0.177 4.151 1.00 11.29 207 ARG A C 1
ATOM 1531 O O . ARG A 1 207 ? 1.781 -1.097 4.853 1.00 11.84 207 ARG A O 1
ATOM 1539 N N . VAL A 1 208 ? 0.610 0.806 4.626 1.00 11.02 208 VAL A N 1
ATOM 1540 C CA . VAL A 1 208 ? 0.289 0.951 6.044 1.00 9.51 208 VAL A CA 1
ATOM 1541 C C . VAL A 1 208 ? -1.198 1.155 6.222 1.00 9.20 208 VAL A C 1
ATOM 1542 O O . VAL A 1 208 ? -1.767 2.091 5.663 1.00 11.62 208 VAL A O 1
ATOM 1546 N N . ALA A 1 209 ? -1.802 0.327 7.071 1.00 7.70 209 ALA A N 1
ATOM 1547 C CA . ALA A 1 209 ? -3.146 0.557 7.564 1.00 7.85 209 ALA A CA 1
ATOM 1548 C C . ALA A 1 209 ? -3.012 0.797 9.062 1.00 7.48 209 ALA A C 1
ATOM 1549 O O . ALA A 1 209 ? -2.574 -0.098 9.774 1.00 9.09 209 ALA A O 1
ATOM 1551 N N . ASP A 1 210 ? -3.364 1.987 9.531 1.00 7.35 210 ASP A N 1
ATOM 1552 C CA . ASP A 1 210 ? -3.017 2.359 10.896 1.00 8.68 210 ASP A CA 1
ATOM 1553 C C . ASP A 1 210 ? -4.095 3.230 11.528 1.00 7.96 210 ASP A C 1
ATOM 1554 O O . ASP A 1 210 ? -4.874 3.885 10.839 1.00 9.13 210 ASP A O 1
ATOM 1559 N N . LYS A 1 211 ? -4.076 3.276 12.863 1.00 7.25 211 LYS A N 1
ATOM 1560 C CA . LYS A 1 211 ? -4.870 4.237 13.617 1.00 7.00 211 LYS A CA 1
ATOM 1561 C C . LYS A 1 211 ? -4.015 4.747 14.769 1.00 7.60 211 LYS A C 1
ATOM 1562 O O . LYS A 1 211 ? -3.491 3.946 15.552 1.00 8.60 211 LYS A O 1
ATOM 1568 N N . ALA A 1 212 ? -3.909 6.059 14.862 1.00 8.61 212 ALA A N 1
ATOM 1569 C CA . ALA A 1 212 ? -3.172 6.801 15.875 1.00 10.87 212 ALA A CA 1
ATOM 1570 C C . ALA A 1 212 ? -4.083 7.123 17.045 1.00 7.51 212 ALA A C 1
ATOM 1571 O O . ALA A 1 212 ? -5.275 7.311 16.900 1.00 11.81 212 ALA A O 1
ATOM 1573 N N . GLY A 1 213 ? -3.479 7.281 18.185 1.00 7.13 213 GLY A N 1
ATOM 1574 C CA . GLY A 1 213 ? -4.153 7.738 19.360 1.00 9.78 213 GLY A CA 1
ATOM 1575 C C . GLY A 1 213 ? -3.249 8.630 20.175 1.00 7.72 213 GLY A C 1
ATOM 1576 O O . GLY A 1 213 ? -2.041 8.378 20.243 1.00 7.90 213 GLY A O 1
ATOM 1577 N N . THR A 1 214 ? -3.792 9.661 20.816 1.00 7.41 214 THR A N 1
ATOM 1578 C CA . THR A 1 214 ? -3.037 10.505 21.731 1.00 7.60 214 THR A CA 1
ATOM 1579 C C . THR A 1 214 ? -3.892 10.812 22.956 1.00 6.40 214 THR A C 1
ATOM 1580 O O . THR A 1 214 ? -5.126 10.779 22.896 1.00 7.57 214 THR A O 1
ATOM 1584 N N . GLY A 1 215 ? -3.226 11.171 24.052 1.00 6.57 215 GLY A N 1
ATOM 1585 C CA . GLY A 1 215 ? -3.935 11.449 25.271 1.00 7.51 215 GLY A CA 1
ATOM 1586 C C . GLY A 1 215 ? -3.110 12.276 26.239 1.00 7.29 215 GLY A C 1
ATOM 1587 O O . GLY A 1 215 ? -2.062 12.840 25.899 1.00 8.39 215 GLY A O 1
ATOM 1588 N N . GLY A 1 216 ? -3.619 12.350 27.467 1.00 7.27 216 GLY A N 1
ATOM 1589 C CA . GLY A 1 216 ? -2.892 13.004 28.555 1.00 7.83 216 GLY A CA 1
ATOM 1590 C C . GLY A 1 216 ? -1.604 12.256 28.869 1.00 7.42 216 GLY A C 1
ATOM 1591 O O . GLY A 1 216 ? -1.310 11.176 28.333 1.00 7.13 216 GLY A O 1
ATOM 1592 N N . TYR A 1 217 ? -0.795 12.838 29.767 1.00 7.73 217 TYR A N 1
ATOM 1593 C CA . TYR A 1 217 ? 0.457 12.226 30.179 1.00 8.71 217 TYR A CA 1
ATOM 1594 C C . TYR A 1 217 ? 1.373 11.982 28.987 1.00 7.76 217 TYR A C 1
ATOM 1595 O O . TYR A 1 217 ? 2.156 11.031 28.976 1.00 9.44 217 TYR A O 1
ATOM 1604 N N . GLY A 1 218 ? 1.295 12.849 27.985 1.00 7.79 218 GLY A N 1
ATOM 1605 C CA . GLY A 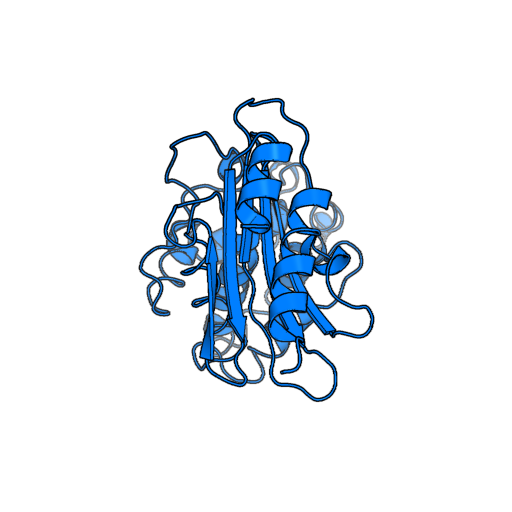1 218 ? 2.186 12.716 26.852 1.00 8.70 218 GLY A CA 1
ATOM 1606 C C . GLY A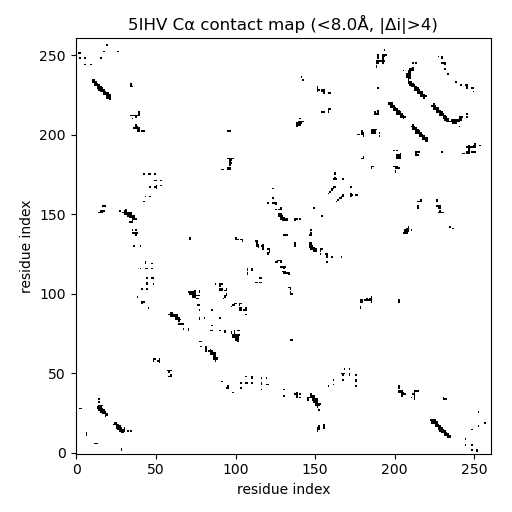 1 218 ? 2.058 11.359 26.172 1.00 7.85 218 GLY A C 1
ATOM 1607 O O . GLY A 1 218 ? 3.059 10.807 25.708 1.00 9.63 218 GLY A O 1
ATOM 1608 N N . THR A 1 219 ? 0.847 10.813 26.083 1.00 6.84 219 THR A N 1
ATOM 1609 C CA . THR A 1 219 ? 0.653 9.446 25.597 1.00 6.92 219 THR A CA 1
ATOM 1610 C C . THR A 1 219 ? 0.422 9.438 24.086 1.00 6.87 219 THR A C 1
ATOM 1611 O O . THR A 1 219 ? -0.389 10.225 23.569 1.00 7.09 219 THR A O 1
ATOM 1615 N N . THR A 1 220 ? 1.104 8.506 23.418 1.00 6.67 220 THR A N 1
ATOM 1616 C CA . THR A 1 220 ? 0.819 8.149 22.035 1.00 7.07 220 THR A CA 1
ATOM 1617 C C . THR A 1 220 ? 0.609 6.643 21.999 1.00 6.75 220 THR A C 1
ATOM 1618 O O . THR A 1 220 ? 1.447 5.912 22.523 1.00 7.79 220 THR A O 1
ATOM 1622 N N . THR A 1 221 ? -0.451 6.190 21.367 1.00 6.64 221 THR A N 1
ATOM 1623 C CA . THR A 1 221 ? -0.713 4.765 21.158 1.00 7.04 221 THR A CA 1
ATOM 1624 C C . THR A 1 221 ? -1.111 4.604 19.717 1.00 7.51 221 THR A C 1
ATOM 1625 O O . THR A 1 221 ? -2.066 5.235 19.293 1.00 11.18 221 THR A O 1
ATOM 1629 N N . ASP A 1 222 ? -0.429 3.727 18.995 1.00 7.25 222 ASP A N 1
ATOM 1630 C CA . ASP A 1 222 ? -0.639 3.537 17.573 1.00 7.19 222 ASP A CA 1
ATOM 1631 C C . ASP A 1 222 ? -0.715 2.049 17.291 1.00 7.08 222 ASP A C 1
ATOM 1632 O O . ASP A 1 222 ? 0.046 1.258 17.866 1.00 8.72 222 ASP A O 1
ATOM 1637 N N . VAL A 1 223 ? -1.607 1.662 16.383 1.00 6.92 223 VAL A N 1
ATOM 1638 C CA . VAL A 1 223 ? -1.705 0.284 15.921 1.00 7.55 223 VAL A CA 1
ATOM 1639 C C . VAL A 1 223 ? -1.647 0.271 14.398 1.00 8.35 223 VAL A C 1
ATOM 1640 O O . VAL A 1 223 ? -2.149 1.195 13.746 1.00 10.79 223 VAL A O 1
ATOM 1644 N N . ALA A 1 224 ? -1.024 -0.758 13.826 1.00 7.15 224 ALA A N 1
ATOM 1645 C CA . ALA A 1 224 ? -0.879 -0.794 12.387 1.00 7.93 224 ALA A CA 1
ATOM 1646 C C . ALA A 1 224 ? -0.713 -2.213 11.884 1.00 7.43 224 ALA A C 1
ATOM 1647 O O . ALA A 1 224 ? -0.148 -3.093 12.549 1.00 7.86 224 ALA A O 1
ATOM 1649 N N . VAL A 1 225 ? -1.141 -2.397 10.630 1.00 7.70 225 VAL A N 1
ATOM 1650 C CA . VAL A 1 225 ? -0.729 -3.518 9.795 1.00 7.77 225 VAL A CA 1
ATOM 1651 C C . VAL A 1 225 ? 0.122 -2.942 8.676 1.00 7.93 225 VAL A C 1
ATOM 1652 O O . VAL A 1 225 ? -0.236 -1.925 8.057 1.00 8.94 225 VAL A O 1
ATOM 1656 N N . LEU A 1 226 ? 1.271 -3.575 8.448 1.00 8.63 226 LEU A N 1
ATOM 1657 C CA . LEU A 1 226 ? 2.283 -3.129 7.501 1.00 10.05 226 LEU A CA 1
ATOM 1658 C C . LEU A 1 226 ? 2.487 -4.205 6.456 1.00 10.74 226 LEU A C 1
ATOM 1659 O O . LEU A 1 226 ? 2.661 -5.370 6.799 1.00 13.33 226 LEU A O 1
ATOM 1664 N N . TRP A 1 227 ? 2.543 -3.794 5.191 1.00 11.22 227 TRP A N 1
ATOM 1665 C CA . TRP A 1 227 ? 2.823 -4.738 4.107 1.00 13.04 227 TRP A CA 1
ATOM 1666 C C . TRP A 1 227 ? 4.097 -4.303 3.421 1.00 16.21 227 TRP A C 1
ATOM 1667 O O . TRP A 1 227 ? 4.067 -3.397 2.563 1.00 16.72 227 TRP A O 1
ATOM 1678 N N . PRO A 1 228 ? 5.217 -4.969 3.679 1.00 17.58 228 PRO A N 1
ATOM 1679 C CA . PRO A 1 228 ? 6.396 -4.765 2.842 1.00 20.29 228 PRO A CA 1
ATOM 1680 C C . PRO A 1 228 ? 6.115 -5.284 1.445 1.00 21.79 228 PRO A C 1
ATOM 1681 O O . PRO A 1 228 ? 5.229 -6.125 1.264 1.00 20.21 228 PRO A O 1
ATOM 1685 N N . PRO A 1 229 ? 6.851 -4.836 0.433 1.00 24.54 229 PRO A N 1
ATOM 1686 C CA . PRO A 1 229 ? 6.562 -5.307 -0.925 1.00 26.11 229 PRO A CA 1
ATOM 1687 C C . PRO A 1 229 ? 6.703 -6.812 -1.005 1.00 27.06 229 PRO A C 1
ATOM 1688 O O . PRO A 1 229 ? 7.668 -7.390 -0.504 1.00 28.18 229 PRO A O 1
ATOM 1692 N N . SER A 1 230 ? 5.708 -7.448 -1.609 1.00 27.61 230 SER A N 1
ATOM 1693 C CA . SER A 1 230 ? 5.774 -8.873 -1.931 1.00 27.89 230 SER A CA 1
ATOM 1694 C C . SER A 1 230 ? 5.995 -9.741 -0.690 1.00 27.17 230 SER A C 1
ATOM 1695 O O . SER A 1 230 ? 6.639 -10.779 -0.749 1.00 29.48 230 SER A O 1
ATOM 1698 N N . ARG A 1 231 ? 5.458 -9.324 0.459 1.00 25.40 231 ARG A N 1
ATOM 1699 C CA . ARG A 1 231 ? 5.665 -10.039 1.716 1.00 23.27 231 ARG A CA 1
ATOM 1700 C C . ARG A 1 231 ? 4.388 -10.057 2.552 1.00 18.43 231 ARG A C 1
ATOM 1701 O O . ARG A 1 231 ? 3.583 -9.134 2.460 1.00 17.69 231 ARG A O 1
ATOM 1709 N N . ALA A 1 232 ? 4.186 -11.140 3.327 1.00 18.41 232 ALA A N 1
ATOM 1710 C CA . ALA A 1 232 ? 3.071 -11.186 4.271 1.00 16.40 232 ALA A CA 1
ATOM 1711 C C . ALA A 1 232 ? 3.212 -10.064 5.294 1.00 13.42 232 ALA A C 1
ATOM 1712 O O . ALA A 1 232 ? 4.315 -9.610 5.580 1.00 14.48 232 ALA A O 1
ATOM 1714 N N . PRO A 1 233 ? 2.112 -9.611 5.872 1.00 12.46 233 PRO A N 1
ATOM 1715 C CA . PRO A 1 233 ? 2.154 -8.389 6.673 1.00 12.01 233 PRO A CA 1
ATOM 1716 C C . PRO A 1 233 ? 2.758 -8.607 8.057 1.00 9.55 233 PRO A C 1
ATOM 1717 O O . PRO A 1 233 ? 2.913 -9.724 8.565 1.00 9.75 233 PRO A O 1
ATOM 1721 N N . ILE A 1 234 ? 3.075 -7.469 8.648 1.00 9.25 234 ILE A N 1
ATOM 1722 C CA . ILE A 1 234 ? 3.577 -7.361 9.999 1.00 8.43 234 ILE A CA 1
ATOM 1723 C C . ILE A 1 234 ? 2.555 -6.542 10.775 1.00 7.87 234 ILE A C 1
ATOM 1724 O O . ILE A 1 234 ? 2.108 -5.490 10.301 1.00 8.63 234 ILE A O 1
ATOM 1729 N N . VAL A 1 235 ? 2.176 -7.025 11.936 1.00 7.30 235 VAL A N 1
ATOM 1730 C CA . VAL A 1 235 ? 1.179 -6.376 12.787 1.00 7.30 235 VAL A CA 1
ATOM 1731 C C . VAL A 1 235 ? 1.898 -5.804 13.999 1.00 6.87 235 VAL A C 1
ATOM 1732 O O . VAL A 1 235 ? 2.729 -6.499 14.597 1.00 7.72 235 VAL A O 1
ATOM 1736 N N . LEU A 1 236 ? 1.605 -4.547 14.346 1.00 7.17 236 LEU A N 1
ATOM 1737 C CA A LEU A 1 236 ? 2.373 -3.790 15.340 0.45 7.21 236 LEU A CA 1
ATOM 1738 C CA B LEU A 1 236 ? 2.245 -4.042 15.538 0.55 8.32 236 LEU A CA 1
ATOM 1739 C C . LEU A 1 236 ? 1.426 -2.994 16.240 1.00 7.17 236 LEU A C 1
ATOM 1740 O O . LEU A 1 236 ? 0.512 -2.354 15.707 1.00 8.13 236 LEU A O 1
ATOM 1749 N N . ALA A 1 237 ? 1.699 -2.930 17.542 1.00 6.62 237 ALA A N 1
ATOM 1750 C CA . ALA A 1 237 ? 1.060 -2.007 18.454 1.00 7.00 237 ALA A CA 1
ATOM 1751 C C . ALA A 1 237 ? 2.146 -1.397 19.304 1.00 7.55 237 ALA A C 1
ATOM 1752 O O . ALA A 1 237 ? 2.989 -2.125 19.846 1.00 8.26 237 ALA A O 1
ATOM 1754 N N . VAL A 1 238 ? 2.132 -0.081 19.443 1.00 7.10 238 VAL A N 1
ATOM 1755 C CA . VAL A 1 238 ? 3.148 0.630 20.219 1.00 7.71 238 VAL A CA 1
ATOM 1756 C C . VAL A 1 238 ? 2.464 1.697 21.059 1.00 6.96 238 VAL A C 1
ATOM 1757 O O . VAL A 1 238 ? 1.614 2.455 20.561 1.00 8.83 238 VAL A O 1
ATOM 1761 N N . SER A 1 239 ? 2.862 1.795 22.330 1.00 6.62 239 SER A N 1
ATOM 1762 C CA . SER A 1 239 ? 2.392 2.890 23.166 1.00 6.57 239 SER A CA 1
ATOM 1763 C C . SER A 1 239 ? 3.554 3.459 23.958 1.00 6.54 239 SER A C 1
ATOM 1764 O O . SER A 1 239 ? 4.442 2.728 24.382 1.00 7.73 239 SER A O 1
ATOM 1767 N N . PHE A 1 240 ? 3.517 4.758 24.176 1.00 7.03 240 PHE A N 1
ATOM 1768 C CA . PHE A 1 240 ? 4.494 5.441 25.006 1.00 7.56 240 PHE A CA 1
ATOM 1769 C C . PHE A 1 240 ? 3.706 6.407 25.887 1.00 7.52 240 PHE A C 1
ATOM 1770 O O . PHE A 1 240 ? 2.864 7.165 25.388 1.00 8.00 240 PHE A O 1
ATOM 1778 N N . THR A 1 241 ? 3.998 6.397 27.187 1.00 8.12 241 THR A N 1
ATOM 1779 C CA . THR A 1 241 ? 3.313 7.265 28.123 1.00 8.63 241 THR A CA 1
ATOM 1780 C C . THR A 1 241 ? 4.293 7.738 29.188 1.00 9.63 241 THR A C 1
ATOM 1781 O O . THR A 1 241 ? 5.289 7.058 29.467 1.00 11.15 241 THR A O 1
ATOM 1785 N N . GLN A 1 242 ? 4.048 8.916 29.750 1.00 9.53 242 GLN A N 1
ATOM 1786 C CA . GLN A 1 242 ? 5.075 9.608 30.515 1.00 11.20 242 GLN A CA 1
ATOM 1787 C C . GLN A 1 242 ? 4.576 9.946 31.913 1.00 11.88 242 GLN A C 1
ATOM 1788 O O . GLN A 1 242 ? 3.377 9.977 32.165 1.00 12.12 242 GLN A O 1
ATOM 1794 N N . PRO A 1 243 ? 5.486 10.253 32.845 1.00 14.40 243 PRO A N 1
ATOM 1795 C CA . PRO A 1 243 ? 5.057 10.426 34.242 1.00 16.59 243 PRO A CA 1
ATOM 1796 C C . PRO A 1 243 ? 4.325 11.730 34.520 1.00 16.43 243 PRO A C 1
ATOM 1797 O O . PRO A 1 243 ? 3.484 11.754 35.425 1.00 17.13 243 PRO A O 1
ATOM 1801 N N . ARG A 1 244 ? 4.626 12.809 33.803 1.00 15.77 244 ARG A N 1
ATOM 1802 C CA A ARG A 1 244 ? 4.076 14.152 34.052 0.54 15.24 244 ARG A CA 1
ATOM 1803 C CA B ARG A 1 244 ? 3.997 14.065 34.149 0.46 15.36 244 ARG A CA 1
ATOM 1804 C C . ARG A 1 244 ? 2.769 14.295 33.298 1.00 13.46 244 ARG A C 1
ATOM 1805 O O . ARG A 1 244 ? 2.748 14.030 32.097 1.00 12.77 244 ARG A O 1
ATOM 1820 N N . ALA A 1 245 ? 1.743 14.819 33.954 1.00 12.58 245 ALA A N 1
ATOM 1821 C CA . ALA A 1 245 ? 0.487 15.095 33.284 1.00 12.77 245 ALA A CA 1
ATOM 1822 C C . ALA A 1 245 ? 0.697 16.035 32.138 1.00 16.09 245 ALA A C 1
ATOM 1823 O O . ALA A 1 245 ? -0.033 15.972 31.151 1.00 19.45 245 ALA A O 1
ATOM 1825 N N . ASP A 1 246 ? 1.669 16.932 32.277 1.00 18.18 246 ASP A N 1
ATOM 1826 C CA . ASP A 1 246 ? 1.942 17.957 31.278 1.00 20.54 246 ASP A CA 1
ATOM 1827 C C . ASP A 1 246 ? 3.081 17.579 30.334 1.00 20.71 246 ASP A C 1
ATOM 1828 O O . ASP A 1 246 ? 3.684 18.442 29.708 1.00 21.13 246 ASP A O 1
ATOM 1833 N N . ALA A 1 247 ? 3.409 16.307 30.190 1.00 19.20 247 ALA A N 1
ATOM 1834 C CA . ALA A 1 247 ? 4.508 15.929 29.305 1.00 18.82 247 ALA A CA 1
ATOM 1835 C C . ALA A 1 247 ? 4.111 16.115 27.849 1.00 19.45 247 ALA A C 1
ATOM 1836 O O . ALA A 1 247 ? 2.999 15.749 27.444 1.00 20.75 247 ALA A O 1
ATOM 1838 N N . ALA A 1 248 ? 5.059 16.551 27.025 1.00 17.39 248 ALA A N 1
ATOM 1839 C CA . ALA A 1 248 ? 4.832 16.627 25.591 1.00 17.15 248 ALA A CA 1
ATOM 1840 C C . ALA A 1 248 ? 4.904 15.234 24.983 1.00 15.72 248 ALA A C 1
ATOM 1841 O O . ALA A 1 248 ? 5.772 14.440 25.329 1.00 15.40 248 ALA A O 1
ATOM 1843 N N . ALA A 1 249 ? 3.998 14.941 24.053 1.00 15.88 249 ALA A N 1
ATOM 1844 C CA . ALA A 1 249 ? 4.036 13.667 23.349 1.00 15.65 249 ALA A CA 1
ATOM 1845 C C . ALA A 1 249 ? 5.347 13.491 22.583 1.00 15.26 249 ALA A C 1
ATOM 1846 O O . ALA A 1 249 ? 6.017 14.458 22.191 1.00 16.71 249 ALA A O 1
ATOM 1848 N N . ARG A 1 250 ? 5.699 12.242 22.370 1.00 13.90 250 ARG A N 1
ATOM 1849 C CA . ARG A 1 250 ? 6.923 11.849 21.702 1.00 13.48 250 ARG A CA 1
ATOM 1850 C C . ARG A 1 250 ? 6.592 10.915 20.538 1.00 14.67 250 ARG A C 1
ATOM 1851 O O . ARG A 1 250 ? 6.906 9.728 20.567 1.00 13.84 250 ARG A O 1
ATOM 1859 N N . ALA A 1 251 ? 5.977 11.455 19.492 1.00 16.88 251 ALA A N 1
ATOM 1860 C CA . ALA A 1 251 ? 5.734 10.664 18.292 1.00 18.24 251 ALA A CA 1
ATOM 1861 C C . ALA A 1 251 ? 7.018 10.087 17.737 1.00 17.59 251 ALA A C 1
ATOM 1862 O O . ALA A 1 251 ? 7.009 8.980 17.179 1.00 18.12 251 ALA A O 1
ATOM 1864 N N . ASP A 1 252 ? 8.134 10.794 17.909 1.00 18.52 252 ASP A N 1
ATOM 1865 C CA . ASP A 1 252 ? 9.410 10.311 17.394 1.00 18.05 252 ASP A CA 1
ATOM 1866 C C . ASP A 1 252 ? 9.863 9.032 18.083 1.00 15.75 252 ASP A C 1
ATOM 1867 O O . ASP A 1 252 ? 10.559 8.202 17.470 1.00 15.45 252 ASP A O 1
ATOM 1872 N N . VAL A 1 253 ? 9.484 8.852 19.348 1.00 14.66 253 VAL A N 1
ATOM 1873 C CA . VAL A 1 253 ? 9.857 7.639 20.071 1.00 13.25 253 VAL A CA 1
ATOM 1874 C C . VAL A 1 253 ? 9.078 6.446 19.538 1.00 11.85 253 VAL A C 1
ATOM 1875 O O . VAL A 1 253 ? 9.620 5.353 19.356 1.00 12.08 253 VAL A O 1
ATOM 1879 N N . VAL A 1 254 ? 7.793 6.650 19.276 1.00 12.89 254 VAL A N 1
ATOM 1880 C CA . VAL A 1 254 ? 6.985 5.595 18.670 1.00 12.66 254 VAL A CA 1
ATOM 1881 C C . VAL A 1 254 ? 7.541 5.223 17.295 1.00 11.64 254 VAL A C 1
ATOM 1882 O O . VAL A 1 254 ? 7.644 4.045 16.951 1.00 11.52 254 VAL A O 1
ATOM 1886 N N . ALA A 1 255 ? 7.924 6.238 16.491 1.00 12.02 255 ALA A N 1
ATOM 1887 C CA . ALA A 1 255 ? 8.502 5.969 15.173 1.00 12.19 255 ALA A CA 1
ATOM 1888 C C . ALA A 1 255 ? 9.792 5.176 15.304 1.00 11.52 255 ALA A C 1
ATOM 1889 O O . ALA A 1 255 ? 10.031 4.220 14.543 1.00 12.14 255 ALA A O 1
ATOM 1891 N N . SER A 1 256 ? 10.649 5.559 16.265 1.00 12.01 256 SER A N 1
ATOM 1892 C CA A SER A 1 256 ? 11.902 4.838 16.482 0.73 12.33 256 SER A CA 1
ATOM 1893 C CA B SER A 1 256 ? 11.904 4.840 16.481 0.27 12.27 256 SER A CA 1
ATOM 1894 C C . SER A 1 256 ? 11.653 3.393 16.883 1.00 11.28 256 SER A C 1
ATOM 1895 O O . SER A 1 256 ? 12.330 2.476 16.393 1.00 11.56 256 SER A O 1
ATOM 1900 N N . ALA A 1 257 ? 10.680 3.163 17.771 1.00 10.80 257 ALA A N 1
ATOM 1901 C CA . ALA A 1 257 ? 10.362 1.792 18.157 1.00 11.12 257 ALA A CA 1
ATOM 1902 C C . ALA A 1 257 ? 9.917 0.975 16.942 1.00 10.11 257 ALA A C 1
ATOM 1903 O O . ALA A 1 257 ? 10.295 -0.197 16.798 1.00 10.78 257 ALA A O 1
ATOM 1905 N N . ALA A 1 258 ? 9.087 1.573 16.073 1.00 10.76 258 ALA A N 1
ATOM 1906 C CA . ALA A 1 258 ? 8.672 0.888 14.858 1.00 11.70 258 ALA A CA 1
ATOM 1907 C C . ALA A 1 258 ? 9.861 0.594 13.942 1.00 10.87 258 ALA A C 1
ATOM 1908 O O . ALA A 1 258 ? 9.907 -0.471 13.307 1.00 12.22 258 ALA A O 1
ATOM 1910 N N . ARG A 1 259 ? 10.771 1.557 13.800 1.00 11.48 259 ARG A N 1
ATOM 1911 C CA . ARG A 1 259 ? 11.938 1.337 12.959 1.00 11.34 259 ARG A CA 1
ATOM 1912 C C . ARG A 1 259 ? 12.742 0.164 13.488 1.00 11.24 259 ARG A C 1
ATOM 1913 O O . ARG A 1 259 ? 13.187 -0.691 12.716 1.00 11.85 259 ARG A O 1
ATOM 1921 N N . ILE A 1 260 ? 12.991 0.146 14.805 1.00 10.71 260 ILE A N 1
ATOM 1922 C CA . ILE A 1 260 ? 13.769 -0.925 15.400 1.00 11.33 260 ILE A CA 1
ATOM 1923 C C . ILE A 1 260 ? 13.110 -2.265 15.125 1.00 11.01 260 ILE A C 1
ATOM 1924 O O . ILE A 1 260 ? 13.779 -3.229 14.723 1.00 11.97 260 ILE A O 1
ATOM 1929 N N . ALA A 1 261 ? 11.824 -2.387 15.408 1.00 11.56 261 ALA A N 1
ATOM 1930 C CA . ALA A 1 261 ? 11.166 -3.678 15.286 1.00 14.29 261 ALA A CA 1
ATOM 1931 C C . ALA A 1 261 ? 11.062 -4.135 13.842 1.00 14.07 261 ALA A C 1
ATOM 1932 O O . ALA A 1 261 ? 11.307 -5.321 13.543 1.00 15.28 261 ALA A O 1
ATOM 1934 N N . THR A 1 262 ? 10.687 -3.231 12.925 1.00 14.44 262 THR A N 1
ATOM 1935 C CA . THR A 1 262 ? 10.605 -3.635 11.516 1.00 16.33 262 THR A CA 1
ATOM 1936 C C . THR A 1 262 ? 11.974 -3.991 10.952 1.00 15.66 262 THR A C 1
ATOM 1937 O O . THR A 1 262 ? 12.091 -4.935 10.167 1.00 17.58 262 THR A O 1
ATOM 1941 N N . GLY A 1 263 ? 13.016 -3.265 11.334 1.00 14.34 263 GLY A N 1
ATOM 1942 C CA . GLY A 1 263 ? 14.342 -3.617 10.879 1.00 15.02 263 GLY A CA 1
ATOM 1943 C C . GLY A 1 263 ? 14.751 -4.984 11.374 1.00 13.92 263 GLY A C 1
ATOM 1944 O O . GLY A 1 263 ? 15.416 -5.731 10.664 1.00 15.77 263 GLY A O 1
ATOM 1945 N N . ALA A 1 264 ? 14.357 -5.338 12.598 1.00 12.61 264 ALA A N 1
ATOM 1946 C CA . ALA A 1 264 ? 14.698 -6.645 13.137 1.00 12.83 264 ALA A CA 1
ATOM 1947 C C . ALA A 1 264 ? 14.050 -7.764 12.339 1.00 12.17 264 ALA A C 1
ATOM 1948 O O . ALA A 1 264 ? 14.591 -8.864 12.239 1.00 15.66 264 ALA A O 1
ATOM 1950 N N . LEU A 1 265 ? 12.896 -7.515 11.758 1.00 11.98 265 LEU A N 1
ATOM 1951 C CA . LEU A 1 265 ? 12.201 -8.520 10.966 1.00 13.60 265 LEU A CA 1
ATOM 1952 C C . LEU A 1 265 ? 12.624 -8.510 9.500 1.00 16.61 265 LEU A C 1
ATOM 1953 O O . LEU A 1 265 ? 12.210 -9.406 8.756 1.00 21.33 265 LEU A O 1
ATOM 1958 N N . THR A 1 266 ? 13.465 -7.560 9.070 1.00 15.17 266 THR A N 1
ATOM 1959 C CA . THR A 1 266 ? 14.026 -7.494 7.724 1.00 17.80 266 THR A CA 1
ATOM 1960 C C . THR A 1 266 ? 15.519 -7.877 7.667 1.00 19.37 266 THR A C 1
ATOM 1961 O O . THR A 1 266 ? 16.149 -7.809 6.601 1.00 24.94 266 THR A O 1
ATOM 1965 N N . ALA A 1 267 ? 16.080 -8.353 8.769 1.00 21.95 267 ALA A N 1
ATOM 1966 C CA . ALA A 1 267 ? 17.468 -8.790 8.777 1.00 23.02 267 ALA A CA 1
ATOM 1967 C C . ALA A 1 267 ? 17.662 -10.097 8.008 1.00 22.48 267 ALA A C 1
ATOM 1968 O O . ALA A 1 267 ? 16.807 -10.996 8.022 1.00 23.54 267 ALA A O 1
ATOM 1970 N N . THR A 1 268 ? 18.820 -10.205 7.348 1.00 21.04 268 THR A N 1
ATOM 1971 C CA . THR A 1 268 ? 19.284 -11.448 6.739 1.00 20.77 268 THR A CA 1
ATOM 1972 C C . THR A 1 268 ? 20.100 -12.257 7.758 1.00 22.11 268 THR A C 1
ATOM 1973 O O . THR A 1 268 ? 20.263 -11.856 8.915 1.00 23.26 268 THR A O 1
ATOM 1977 N N . ALA A 1 269 ? 20.645 -13.398 7.322 1.00 23.32 269 ALA A N 1
ATOM 1978 C CA . ALA A 1 269 ? 21.440 -14.257 8.210 1.00 24.82 269 ALA A CA 1
ATOM 1979 C C . ALA A 1 269 ? 22.819 -14.548 7.626 1.00 26.77 269 ALA A C 1
ATOM 1980 O O . ALA A 1 269 ? 23.621 -15.188 8.305 1.00 27.01 269 ALA A O 1
#

B-factor: mean 15.63, std 8.13, range [5.58, 46.34]

Nearest PDB structures (foldseek):
  5ihv-assembly1_A  TM=1.004E+00  e=1.339E-54  Burkholderia ambifaria MC40-6
  7d5j-assembly3_C  TM=9.851E-01  e=3.798E-35  Burkholderia multivorans ATCC 17616
  3byd-assembly1_A  TM=9.861E-01  e=3.392E-34  Klebsiella oxytoca
  7qqc-assembly1_A  TM=9.837E-01  e=2.001E-33  Klebsiella pneumoniae IS53
  7r3r-assembly1_A  TM=9.842E-01  e=4.583E-33  Klebsiella pneumoniae

Secondary structure (DSSP, 8-state):
-HHHHHHHHTTSEEEEEEEETTT--EEEESTTS-EE-GGGHHHHHHHHHHHHHHH-TTTTTPEEP--STTPPSS-HHHHHTTTT-EEHHHHHHHHHHH--HHHHHHHHHHHTSHHHHHHHHHHTT-SS-B----TTGGG---TT--TTEE-HHHHHHHHHHHHHSSSS-HHHHHHHHHHHH--STT--HHHHHSPTT-EEEEEEEEETTTEEEEEEEEE-TTS--EEEEEEEE-SSTTPPP-HHHHHHHHHHHHHHHS---

Organism: Burkholderia ambifaria (strain MC40-6) (NCBI:txid398577)

Solvent-accessible surface area: 11122 Å² total; per-residue (Å²): 116,102,16,37,60,31,22,171,80,5,113,21,85,0,0,0,3,1,11,1,41,60,103,47,59,116,37,65,32,63,4,172,68,67,0,11,2,0,10,6,3,1,4,6,0,0,0,5,0,4,27,95,15,31,144,53,94,63,0,42,86,88,120,29,134,30,176,48,227,112,30,39,88,40,1,81,38,0,85,79,74,46,140,84,2,6,19,0,31,86,0,0,27,6,4,3,40,43,32,2,53,4,0,0,27,33,0,0,63,36,23,44,2,3,120,24,0,20,67,22,0,77,140,19,64,12,114,45,5,86,4,53,40,105,8,61,83,1,12,97,9,38,89,79,37,95,107,1,4,0,11,0,20,11,12,0,52,10,5,43,83,0,6,72,17,132,50,3,140,105,89,37,48,52,57,0,21,116,18,3,63,28,56,104,85,11,68,8,15,0,29,85,13,12,51,135,74,30,116,25,0,7,16,31,4,83,26,28,51,4,0,6,0,0,8,0,0,0,37,8,98,130,84,41,17,0,0,0,0,0,0,0,15,21,104,148,67,110,11,76,56,82,53,79,1,0,14,38,0,0,128,24,1,2,36,61,20,62,80,135,166

CATH classification: 3.40.710.10

Sequence (261 aa):
AELAALEKASNGRLGIAVLDTSNGTRIAHHARRERFPLCGTYAVVAAAAILARGSSLDASLLLPRRRILYRRRYEVVAGSPVTEESHVDTGMTIAQLCAAMLQSGDKGAGNLLMRVLGGPQAVTSSFAHESSGDTVFRLDRWEPELNLAAPGDERDTSTPVAMMVDLLQQQLLLLGDDTLREPQRRAQLTEWMTTGGARGATAIAAGVPPGWRVADKAGTGGYGTTTDVAVLWPPSRAPIVLLAVSFTQPRRADAAARADVVASSAARIATGALTATA

InterPro domains:
  IPR000871 Beta-lactamase, class-A [PR00118] (40-64)
  IPR000871 Beta-lactamase, class-A [PR00118] (71-88)
  IPR000871 Beta-lactamase, class-A [PR00118] (113-138)
  IPR000871 Beta-lactamase, class-A [PR00118] (149-173)
  IPR000871 Beta-lactamase, class-A [PR00118] (175-200)
  IPR000871 Beta-lactamase, class-A [PR00118] (211-226)
  IPR000871 Beta-lactamase, class-A [PR00118] (228-243)
  IPR000871 Beta-lactamase, class-A [PTHR35333] (31-296)
  IPR006311 Twin-arginine translocation pathway, signal sequence [PS51318] (1-36)
  IPR012338 Beta-lactamase/transpeptidase-like [G3DSA:3.40.710.10] (32-299)
  IPR012338 Beta-lactamase/transpeptidase-like [SSF56601] (39-295)
  IPR045155 Beta-lactamase class A, catalytic domain [PF13354] (38-292)

Foldseek 3Di:
DVLVVLQVVVAWDKWKWKAFVQPGDIDTDQQQPKFACFLVLLLLLLLVQQLVCVVVVCQQQDFDADDQVPQDPQAVPCNVCNVPGDGLVVLSLCCQQRVGQSSQQVSCVVQVHQVSSVVSLVVLPQPFAGADDGPPVSQAGAPPDSHNIGGWVSLQVSVCCRLPNVSHDPVSSVSSQVSQQDHPNNDALLVLQDDPPKGKRKHWGHHFQLKIKMWIWIGHPPGGIMTMIMMIGHNDRPDHHDSVSNSNVSNVVNVVVVDDD